Protein AF-A0A7R9Z5B0-F1 (afdb_monomer_lite)

Radius of gyration: 23.72 Å; chains: 1; bounding box: 49×61×68 Å

Organism: NCBI:txid2749911

Sequence (193 aa):
GAPETSDAANSDTDLTDEDWSIVDQVLTGFPDAVPLEDRVAAAMGGMHPRLVMALRSAADSSGDDVEDSSSAQKLREVGKAMSSLLDGRLKDGRDLLASLLTSGEIRKLDGLIGRAAKDGKLDMAFFSVLNMNIRDAAYEASRMSPEEQAKLEETRVSVPTNDESGTAGRLQILQHIYTRCQEEVEKTVAPGA

Secondary structure (DSSP, 8-state):
-----------S----HHHHHHHHHHHHSS-TTS-HHHHHHHHGGG--HHHHHHHHHHHHS-TTSS---HHHHHHHHHHHHHHHHHHHHHHHHHHHHHHHHHT-SHHHHHHHHHHHHHTT---HHHHHHHHHHHHHHHHHHHH--HHHHHHHHHHS-----SSS-----HHHHHHHHHHHHHHHHHHHS-TT-

Structure (mmCIF, N/CA/C/O backbone):
data_AF-A0A7R9Z5B0-F1
#
_entry.id   AF-A0A7R9Z5B0-F1
#
loop_
_atom_site.group_PDB
_atom_site.id
_atom_site.type_symbol
_atom_site.label_atom_id
_atom_site.label_alt_id
_atom_site.label_comp_id
_atom_site.label_asym_id
_atom_site.label_entity_id
_atom_site.label_seq_id
_atom_site.pdbx_PDB_ins_code
_atom_site.Cartn_x
_atom_site.Cartn_y
_atom_site.Cartn_z
_atom_site.occupancy
_atom_site.B_iso_or_equiv
_atom_site.auth_seq_id
_atom_site.auth_comp_id
_atom_site.auth_asym_id
_atom_site.auth_atom_id
_atom_site.pdbx_PDB_model_num
ATOM 1 N N . GLY A 1 1 ? 8.176 48.156 -36.864 1.00 37.47 1 GLY A N 1
ATOM 2 C CA . GLY A 1 1 ? 7.191 47.127 -36.516 1.00 37.47 1 GLY A CA 1
ATOM 3 C C . GLY A 1 1 ? 7.873 46.109 -35.640 1.00 37.47 1 GLY A C 1
ATOM 4 O O . GLY A 1 1 ? 8.838 45.518 -36.093 1.00 37.47 1 GLY A O 1
ATOM 5 N N . ALA A 1 2 ? 7.427 45.985 -34.394 1.00 44.94 2 ALA A N 1
ATOM 6 C CA . ALA A 1 2 ? 7.260 44.668 -33.774 1.00 44.94 2 ALA A CA 1
ATOM 7 C C . ALA A 1 2 ? 5.905 44.121 -34.293 1.00 44.94 2 ALA A C 1
ATOM 9 O O . ALA A 1 2 ? 5.102 44.960 -34.730 1.00 44.94 2 ALA A O 1
ATOM 10 N N . PRO A 1 3 ? 5.626 42.805 -34.330 1.00 50.34 3 PRO A N 1
ATOM 11 C CA . PRO A 1 3 ? 5.930 41.760 -33.338 1.00 50.34 3 PRO A CA 1
ATOM 12 C C . PRO A 1 3 ? 6.727 40.594 -33.983 1.00 50.34 3 PRO A C 1
ATOM 14 O O . PRO A 1 3 ? 7.040 40.668 -35.160 1.00 50.34 3 PRO A O 1
ATOM 17 N N . GLU A 1 4 ? 7.285 39.617 -33.271 1.00 38.75 4 GLU A N 1
ATOM 18 C CA . GLU A 1 4 ? 6.581 38.434 -32.766 1.00 38.75 4 GLU A CA 1
ATOM 19 C C . GLU A 1 4 ? 7.231 37.937 -31.472 1.00 38.75 4 GLU A C 1
ATOM 21 O O . GLU A 1 4 ? 8.403 37.571 -31.408 1.00 38.75 4 GLU A O 1
ATOM 26 N N . THR A 1 5 ? 6.420 37.945 -30.423 1.00 46.97 5 THR A N 1
ATOM 27 C CA . THR A 1 5 ? 6.584 37.150 -29.216 1.00 46.97 5 THR A CA 1
ATOM 28 C C . THR A 1 5 ? 6.285 35.697 -29.574 1.00 46.97 5 THR A C 1
ATOM 30 O O . THR A 1 5 ? 5.117 35.329 -29.693 1.00 46.97 5 THR A O 1
ATOM 33 N N . SER A 1 6 ? 7.312 34.868 -29.760 1.00 42.00 6 SER A N 1
ATOM 34 C CA . SER A 1 6 ? 7.127 33.421 -29.668 1.00 42.00 6 SER A CA 1
ATOM 35 C C . SER A 1 6 ? 7.124 33.044 -28.191 1.00 42.00 6 SER A C 1
ATOM 37 O O . SER A 1 6 ? 8.168 32.940 -27.545 1.00 42.00 6 SER A O 1
ATOM 39 N N . ASP A 1 7 ? 5.902 32.933 -27.687 1.00 42.34 7 ASP A N 1
ATOM 40 C CA . ASP A 1 7 ? 5.486 32.114 -26.558 1.00 42.34 7 ASP A CA 1
ATOM 41 C C . ASP A 1 7 ? 6.342 30.838 -26.458 1.00 42.34 7 ASP A C 1
ATOM 43 O O . ASP A 1 7 ? 6.322 29.992 -27.350 1.00 42.34 7 ASP A O 1
ATOM 47 N N . ALA A 1 8 ? 7.110 30.707 -25.379 1.00 39.03 8 ALA A N 1
ATOM 48 C CA . ALA A 1 8 ? 7.760 29.460 -24.985 1.00 39.03 8 ALA A CA 1
ATOM 49 C C . ALA A 1 8 ? 7.374 29.167 -23.532 1.00 39.03 8 ALA A C 1
ATOM 51 O O . ALA A 1 8 ? 8.198 29.168 -22.620 1.00 39.03 8 ALA A O 1
ATOM 52 N N . ALA A 1 9 ? 6.072 28.993 -23.320 1.00 43.84 9 ALA A N 1
ATOM 53 C CA . ALA A 1 9 ? 5.510 28.389 -22.126 1.00 43.84 9 ALA A CA 1
ATOM 54 C C . ALA A 1 9 ? 5.122 26.940 -22.471 1.00 43.84 9 ALA A C 1
ATOM 56 O O . ALA A 1 9 ? 4.093 26.738 -23.105 1.00 43.84 9 ALA A O 1
ATOM 57 N N . ASN A 1 10 ? 6.000 25.981 -22.133 1.00 41.59 10 ASN A N 1
ATOM 58 C CA . ASN A 1 10 ? 5.847 24.506 -22.026 1.00 41.59 10 ASN A CA 1
ATOM 59 C C . ASN A 1 10 ? 7.238 23.893 -22.321 1.00 41.59 10 ASN A C 1
ATOM 61 O O . ASN A 1 10 ? 7.813 24.230 -23.346 1.00 41.59 10 ASN A O 1
ATOM 65 N N . SER A 1 11 ? 7.901 23.058 -21.513 1.00 42.53 11 SER A N 1
ATOM 66 C CA . SER A 1 11 ? 7.452 21.975 -20.631 1.00 42.53 11 SER A CA 1
ATOM 67 C C . SER A 1 11 ? 8.475 21.714 -19.508 1.00 42.53 11 SER A C 1
ATOM 69 O O . SER A 1 11 ? 9.632 21.409 -19.773 1.00 42.53 11 SER A O 1
ATOM 71 N N . ASP A 1 12 ? 8.044 21.761 -18.249 1.00 42.88 12 ASP A N 1
ATOM 72 C CA . ASP A 1 12 ? 8.882 21.566 -17.050 1.00 42.88 12 ASP A CA 1
ATOM 73 C C . ASP A 1 12 ? 9.124 20.066 -16.724 1.00 42.88 12 ASP A C 1
ATOM 75 O O . ASP A 1 12 ? 9.012 19.621 -15.585 1.00 42.88 12 ASP A O 1
ATOM 79 N N . THR A 1 13 ? 9.358 19.229 -17.745 1.00 57.22 13 THR A N 1
ATOM 80 C CA . THR A 1 13 ? 9.475 17.756 -17.613 1.00 57.22 13 THR A CA 1
ATOM 81 C C . THR A 1 13 ? 10.506 17.152 -18.573 1.00 57.22 13 THR A C 1
ATOM 83 O O . THR A 1 13 ? 10.246 16.158 -19.247 1.00 57.22 13 THR A O 1
ATOM 86 N N . ASP A 1 14 ? 11.715 17.711 -18.616 1.00 77.69 14 ASP A N 1
ATOM 87 C CA . ASP A 1 14 ? 12.827 17.034 -19.290 1.00 77.69 14 ASP A CA 1
ATOM 88 C C . ASP A 1 14 ? 13.287 15.830 -18.445 1.00 77.69 14 ASP A C 1
ATOM 90 O O . ASP A 1 14 ? 13.969 15.949 -17.419 1.00 77.69 14 ASP A O 1
ATOM 94 N N . LEU A 1 15 ? 12.849 14.640 -18.858 1.00 86.31 15 LEU A N 1
ATOM 95 C CA . LEU A 1 15 ? 13.356 13.368 -18.347 1.00 86.31 15 LEU A CA 1
ATOM 96 C C . LEU A 1 15 ? 14.834 13.221 -18.727 1.00 86.31 15 LEU A C 1
ATOM 98 O O . LEU A 1 15 ? 15.225 13.556 -19.844 1.00 86.31 15 LEU A O 1
ATOM 102 N N . THR A 1 16 ? 15.665 12.715 -17.813 1.00 91.06 16 THR A N 1
ATOM 103 C CA . THR A 1 16 ? 17.087 12.467 -18.122 1.00 91.06 16 THR A CA 1
ATOM 104 C C . THR A 1 16 ? 17.287 11.090 -18.740 1.00 91.06 16 THR A C 1
ATOM 106 O O . THR A 1 16 ? 16.421 10.221 -18.659 1.00 91.06 16 THR A O 1
ATOM 109 N N . ASP A 1 17 ? 18.484 10.853 -19.278 1.00 90.81 17 ASP A N 1
ATOM 110 C CA . ASP A 1 17 ? 18.919 9.532 -19.749 1.00 90.81 17 ASP A CA 1
ATOM 111 C C . ASP A 1 17 ? 18.775 8.442 -18.674 1.00 90.81 17 ASP A C 1
ATOM 113 O O . ASP A 1 17 ? 18.465 7.296 -18.987 1.00 90.81 17 ASP A O 1
ATOM 117 N N . GLU A 1 18 ? 18.957 8.792 -17.397 1.00 92.19 18 GLU A N 1
ATOM 118 C CA . GLU A 1 18 ? 18.740 7.874 -16.273 1.00 92.19 18 GLU A CA 1
ATOM 119 C C . GLU A 1 18 ? 17.265 7.470 -16.136 1.00 92.1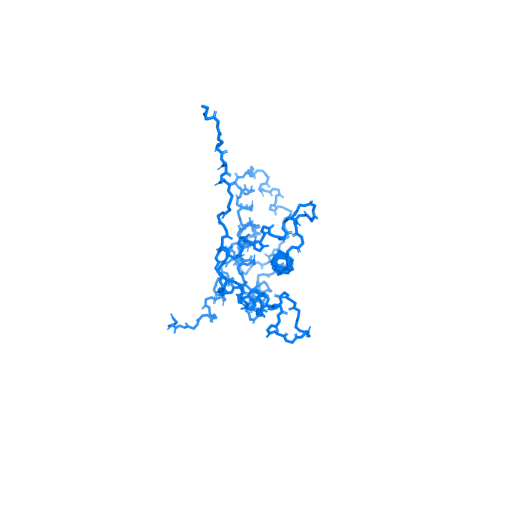9 18 GLU A C 1
ATOM 121 O O . GLU A 1 18 ? 16.971 6.290 -15.954 1.00 92.19 18 GLU A O 1
ATOM 126 N N . ASP A 1 19 ? 16.330 8.411 -16.300 1.00 92.50 19 ASP A N 1
ATOM 127 C CA . ASP A 1 19 ? 14.899 8.095 -16.265 1.00 92.50 19 ASP A CA 1
ATOM 128 C C . ASP A 1 19 ? 14.514 7.178 -17.435 1.00 92.50 19 ASP A C 1
ATOM 130 O O . ASP A 1 19 ? 13.776 6.208 -17.257 1.00 92.50 19 ASP A O 1
ATOM 134 N N . TRP A 1 20 ? 15.047 7.453 -18.630 1.00 93.50 20 TRP A N 1
ATOM 135 C CA . TRP A 1 20 ? 14.828 6.618 -19.812 1.00 93.50 20 TRP A CA 1
ATOM 136 C C . TRP A 1 20 ? 15.452 5.233 -19.672 1.00 93.50 20 TRP A C 1
ATOM 138 O O . TRP A 1 20 ? 14.832 4.251 -20.071 1.00 93.50 20 TRP A O 1
ATOM 148 N N . SER A 1 21 ? 16.623 5.136 -19.041 1.00 93.31 21 SER A N 1
ATOM 149 C CA . SER A 1 21 ? 17.256 3.861 -18.703 1.00 93.31 21 SER A CA 1
ATOM 150 C C . SER A 1 21 ? 16.357 3.014 -17.797 1.00 93.31 21 SER A C 1
ATOM 152 O O . SER A 1 21 ? 16.191 1.821 -18.041 1.00 93.31 21 SER A O 1
ATOM 154 N N . ILE A 1 22 ? 15.704 3.625 -16.800 1.00 93.00 22 ILE A N 1
ATOM 155 C CA . ILE A 1 22 ? 14.739 2.928 -15.934 1.00 93.00 22 ILE A CA 1
ATOM 156 C C . ILE A 1 22 ? 13.527 2.446 -16.744 1.00 93.00 22 ILE A C 1
ATOM 158 O O . ILE A 1 22 ? 13.117 1.292 -16.608 1.00 93.00 22 ILE A O 1
ATOM 162 N N . VAL A 1 23 ? 12.960 3.297 -17.604 1.00 93.00 23 VAL A N 1
ATOM 163 C CA . VAL A 1 23 ? 11.817 2.937 -18.467 1.00 93.00 23 VAL A CA 1
ATOM 164 C C . VAL A 1 23 ? 12.172 1.772 -19.396 1.00 93.00 23 VAL A C 1
ATOM 166 O O . VAL A 1 23 ? 11.425 0.796 -19.482 1.00 93.00 23 VAL A O 1
ATOM 169 N N . ASP A 1 24 ? 13.332 1.829 -20.046 1.00 92.50 24 ASP A N 1
ATOM 170 C CA . ASP A 1 2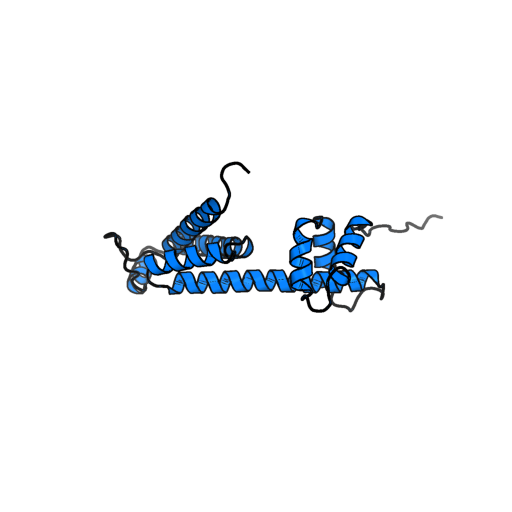4 ? 13.800 0.771 -20.940 1.00 92.50 24 ASP A CA 1
ATOM 171 C C . ASP A 1 24 ? 14.119 -0.521 -20.178 1.00 92.50 24 ASP A C 1
ATOM 173 O O . ASP A 1 24 ? 13.791 -1.611 -20.655 1.00 92.50 24 ASP A O 1
ATOM 177 N N . GLN A 1 25 ? 14.679 -0.429 -18.969 1.00 91.62 25 GLN A N 1
ATOM 178 C CA . GLN A 1 25 ? 14.896 -1.584 -18.100 1.00 91.62 25 GLN A CA 1
ATOM 179 C C . GLN A 1 25 ? 13.573 -2.249 -17.700 1.00 91.62 25 GLN A C 1
ATOM 181 O O . GLN A 1 25 ? 13.486 -3.475 -17.702 1.00 91.62 25 GLN A O 1
ATOM 186 N N . VAL A 1 26 ? 12.530 -1.477 -17.393 1.00 92.69 26 VAL A N 1
ATOM 187 C CA . VAL A 1 26 ? 11.200 -2.022 -17.077 1.00 92.69 26 VAL A CA 1
ATOM 188 C C . VAL A 1 26 ? 10.605 -2.755 -18.283 1.00 92.69 26 VAL A C 1
ATOM 190 O O . VAL A 1 26 ? 10.079 -3.859 -18.137 1.00 92.69 26 VAL A O 1
ATOM 193 N N . LEU A 1 27 ? 10.718 -2.181 -19.482 1.00 91.06 27 LEU A N 1
ATOM 194 C CA . LEU A 1 27 ? 10.124 -2.756 -20.690 1.00 91.06 27 LEU A CA 1
ATOM 195 C C . LEU A 1 27 ? 10.908 -3.962 -21.228 1.00 91.06 27 LEU A C 1
ATOM 197 O O . LEU A 1 27 ? 10.307 -4.947 -21.649 1.00 91.06 27 LEU A O 1
ATOM 201 N N . THR A 1 28 ? 12.241 -3.913 -21.189 1.00 89.12 28 THR A N 1
ATOM 202 C CA . THR A 1 28 ? 13.111 -4.868 -21.909 1.00 89.12 28 THR A CA 1
ATOM 203 C C . THR A 1 28 ? 14.104 -5.624 -21.026 1.00 89.12 28 THR A C 1
ATOM 205 O O . THR A 1 28 ? 14.672 -6.627 -21.453 1.00 89.12 28 THR A O 1
ATOM 208 N N . GLY A 1 29 ? 14.317 -5.180 -19.787 1.00 80.50 29 GLY A N 1
ATOM 209 C CA . GLY A 1 29 ? 15.322 -5.733 -18.872 1.00 80.50 29 GLY A CA 1
ATOM 210 C C . GLY A 1 29 ? 14.901 -7.006 -18.135 1.00 80.50 29 GLY A C 1
ATOM 211 O O . GLY A 1 29 ? 15.683 -7.532 -17.344 1.00 80.50 29 GLY A O 1
ATOM 212 N N . PHE A 1 30 ? 13.690 -7.512 -18.378 1.00 81.50 30 PHE A N 1
ATOM 213 C CA . PHE A 1 30 ? 13.142 -8.699 -17.722 1.00 81.50 30 PHE A CA 1
ATOM 214 C C . PHE A 1 30 ? 12.644 -9.720 -18.752 1.00 81.50 30 PHE A C 1
ATOM 216 O O . PHE A 1 30 ? 12.201 -9.325 -19.830 1.00 81.50 30 PHE A O 1
ATOM 223 N N . PRO A 1 31 ? 12.659 -11.028 -18.427 1.00 82.75 31 PRO A N 1
ATOM 224 C CA . PRO A 1 31 ? 12.063 -12.051 -19.282 1.00 82.75 31 PRO A CA 1
ATOM 225 C C . PRO A 1 31 ? 10.581 -11.764 -19.543 1.00 82.75 31 PRO A C 1
ATOM 227 O O . PRO A 1 31 ? 9.858 -11.417 -18.610 1.00 82.75 31 PRO A O 1
ATOM 230 N N . ASP A 1 32 ? 10.107 -12.017 -20.766 1.00 77.94 32 ASP A N 1
ATOM 231 C CA . ASP A 1 32 ? 8.710 -11.781 -21.182 1.00 77.94 32 ASP A CA 1
ATOM 232 C C . ASP A 1 32 ? 7.658 -12.448 -20.281 1.00 77.94 32 ASP A C 1
ATOM 234 O O . ASP A 1 32 ? 6.526 -11.986 -20.197 1.00 77.94 32 ASP A O 1
ATOM 238 N N . ALA A 1 33 ? 8.037 -13.504 -19.558 1.00 83.00 33 ALA A N 1
ATOM 239 C CA . ALA A 1 33 ? 7.172 -14.204 -18.613 1.00 83.00 33 ALA A CA 1
ATOM 240 C C . ALA A 1 33 ? 6.854 -13.413 -17.327 1.00 83.00 33 ALA A C 1
ATOM 242 O O . ALA A 1 33 ? 5.934 -13.795 -16.607 1.00 83.00 33 ALA A O 1
ATOM 243 N N . VAL A 1 34 ? 7.607 -12.353 -17.007 1.00 86.19 34 VAL A N 1
ATOM 244 C CA . VAL A 1 34 ? 7.357 -11.517 -15.822 1.00 86.19 34 VAL A CA 1
ATOM 245 C C . VAL A 1 34 ? 6.321 -10.441 -16.175 1.00 86.19 34 VAL A C 1
ATOM 247 O O . VAL A 1 34 ? 6.582 -9.679 -17.112 1.00 86.19 34 VAL A O 1
ATOM 250 N N . PRO A 1 35 ? 5.190 -10.334 -15.452 1.00 90.56 35 PRO A N 1
ATOM 251 C CA . PRO A 1 35 ? 4.204 -9.269 -15.645 1.00 90.56 35 PRO A CA 1
ATOM 252 C C . PRO A 1 35 ? 4.826 -7.874 -15.556 1.00 90.56 35 PRO A C 1
ATOM 254 O O . PRO A 1 35 ? 5.740 -7.646 -14.763 1.00 90.56 35 PRO A O 1
ATOM 257 N N . LEU A 1 36 ? 4.337 -6.926 -16.356 1.00 91.25 36 LEU A N 1
ATOM 258 C CA . LEU A 1 36 ? 4.893 -5.570 -16.403 1.00 91.25 36 LEU A CA 1
ATOM 259 C C . LEU A 1 36 ? 4.762 -4.858 -15.048 1.00 91.25 36 LEU A C 1
ATOM 261 O O . LEU A 1 36 ? 5.668 -4.140 -14.635 1.00 91.25 36 LEU A O 1
ATOM 265 N N . GLU A 1 37 ? 3.679 -5.116 -14.320 1.00 91.12 37 GLU A N 1
ATOM 266 C CA . GLU A 1 37 ? 3.417 -4.596 -12.980 1.00 91.12 37 GLU A CA 1
ATOM 267 C C . GLU A 1 37 ? 4.499 -5.012 -11.974 1.00 91.12 37 GLU A C 1
ATOM 269 O O . GLU A 1 37 ? 4.946 -4.187 -11.177 1.00 91.12 37 GLU A O 1
ATOM 274 N N . ASP A 1 38 ? 4.981 -6.256 -12.048 1.00 88.81 38 ASP A N 1
ATOM 275 C CA . ASP A 1 38 ? 6.040 -6.763 -11.167 1.00 88.81 38 ASP A CA 1
ATOM 276 C C . ASP A 1 38 ? 7.392 -6.107 -11.485 1.00 88.81 38 ASP A C 1
ATOM 278 O O . ASP A 1 38 ? 8.175 -5.789 -10.584 1.00 88.81 38 ASP A O 1
ATOM 282 N N . ARG A 1 39 ? 7.654 -5.834 -12.769 1.00 92.62 39 ARG A N 1
ATOM 283 C CA . ARG A 1 39 ? 8.854 -5.106 -13.219 1.00 92.62 39 ARG A CA 1
ATOM 284 C C . ARG A 1 39 ? 8.826 -3.657 -12.742 1.00 92.62 39 ARG A C 1
ATOM 286 O O . ARG A 1 39 ? 9.828 -3.153 -12.236 1.00 92.62 39 ARG A O 1
ATOM 293 N N . VAL A 1 40 ? 7.669 -3.003 -12.858 1.00 92.38 40 VAL A N 1
ATOM 294 C CA . VAL A 1 40 ? 7.445 -1.650 -12.333 1.00 92.38 40 VAL A CA 1
ATOM 295 C C . VAL A 1 40 ? 7.640 -1.631 -10.820 1.00 92.38 40 VAL A C 1
ATOM 297 O O . VAL A 1 40 ? 8.371 -0.779 -10.320 1.00 92.38 40 VAL A O 1
ATOM 300 N N . ALA A 1 41 ? 7.064 -2.592 -10.089 1.00 89.62 41 ALA A N 1
ATOM 301 C CA . ALA A 1 41 ? 7.217 -2.696 -8.640 1.00 89.62 41 ALA A CA 1
ATOM 302 C C . ALA A 1 41 ? 8.690 -2.806 -8.213 1.00 89.62 41 ALA A C 1
ATOM 304 O O . ALA A 1 41 ? 9.084 -2.189 -7.222 1.00 89.62 41 ALA A O 1
ATOM 305 N N . ALA A 1 42 ? 9.506 -3.550 -8.967 1.00 89.50 42 ALA A N 1
ATOM 306 C CA . ALA A 1 42 ? 10.941 -3.677 -8.717 1.00 89.50 42 ALA A CA 1
ATOM 307 C C . ALA A 1 42 ? 11.715 -2.374 -8.995 1.00 89.50 42 ALA A C 1
ATOM 309 O O . ALA A 1 42 ? 12.658 -2.053 -8.272 1.00 89.50 42 ALA A O 1
ATOM 310 N N . ALA A 1 43 ? 11.312 -1.610 -10.013 1.00 90.62 43 ALA A N 1
ATOM 311 C CA . ALA A 1 43 ? 11.964 -0.357 -10.396 1.00 90.62 43 ALA A CA 1
ATOM 312 C C . ALA A 1 43 ? 11.509 0.862 -9.569 1.00 90.62 43 ALA A C 1
ATOM 314 O O . ALA A 1 43 ? 12.244 1.844 -9.477 1.00 90.62 43 ALA A O 1
ATOM 315 N N . MET A 1 44 ? 10.330 0.807 -8.935 1.00 86.88 44 MET A N 1
ATOM 316 C CA . MET A 1 44 ? 9.714 1.932 -8.213 1.00 86.88 44 MET A CA 1
ATOM 317 C C . MET A 1 44 ? 10.631 2.593 -7.175 1.00 86.88 44 MET A C 1
ATOM 319 O O . MET A 1 44 ? 10.591 3.810 -7.024 1.00 86.88 44 MET A O 1
ATOM 323 N N . GLY A 1 45 ? 11.461 1.818 -6.468 1.00 86.06 45 GLY A N 1
ATOM 324 C CA . GLY A 1 45 ? 12.375 2.354 -5.450 1.00 86.06 45 GLY A CA 1
ATOM 325 C C . GLY A 1 45 ? 13.486 3.252 -6.010 1.00 86.06 45 GLY A C 1
ATOM 326 O O . GLY A 1 45 ? 14.048 4.048 -5.263 1.00 86.06 45 GLY A O 1
ATOM 327 N N . GLY A 1 46 ? 13.788 3.138 -7.308 1.00 86.06 46 GLY A N 1
ATOM 328 C CA . GLY A 1 46 ? 14.782 3.954 -8.009 1.00 86.06 46 GLY A CA 1
ATOM 329 C C . GLY A 1 46 ? 14.188 5.082 -8.857 1.00 86.06 46 GLY A C 1
ATOM 330 O O . GLY A 1 46 ? 14.942 5.851 -9.444 1.00 86.06 46 GLY A O 1
ATOM 331 N N . MET A 1 47 ? 12.859 5.204 -8.950 1.00 92.00 47 MET A N 1
ATOM 332 C CA . MET A 1 47 ? 12.230 6.230 -9.786 1.00 92.00 47 MET A CA 1
ATOM 333 C C . MET A 1 47 ? 12.301 7.607 -9.122 1.00 92.00 47 MET A C 1
ATOM 335 O O . MET A 1 47 ? 11.804 7.811 -8.013 1.00 92.00 47 MET A O 1
ATOM 339 N N . HIS A 1 48 ? 12.850 8.592 -9.833 1.00 91.81 48 HIS A N 1
ATOM 340 C CA . HIS A 1 48 ? 12.807 9.978 -9.379 1.00 91.81 48 HIS A CA 1
ATOM 341 C C . HIS A 1 48 ? 11.356 10.511 -9.413 1.00 91.81 48 HIS A C 1
ATOM 343 O O . HIS A 1 48 ? 10.620 10.193 -10.352 1.00 91.81 48 HIS A O 1
ATOM 349 N N . PRO A 1 49 ? 10.925 11.382 -8.474 1.00 90.19 49 PRO A N 1
ATOM 350 C CA . PRO A 1 49 ? 9.565 11.936 -8.458 1.00 90.19 49 PRO A CA 1
ATOM 351 C C . PRO A 1 49 ? 9.097 12.532 -9.793 1.00 90.19 49 PRO A C 1
ATOM 353 O O . PRO A 1 49 ? 7.933 12.397 -10.158 1.00 90.19 49 PRO A O 1
ATOM 356 N N . ARG A 1 50 ? 10.010 13.144 -10.555 1.00 92.56 50 ARG A N 1
ATOM 357 C CA . ARG A 1 50 ? 9.721 13.679 -11.898 1.00 92.56 50 ARG A CA 1
ATOM 358 C C . ARG A 1 50 ? 9.299 12.598 -12.900 1.00 92.56 50 ARG A C 1
ATOM 360 O O . ARG A 1 50 ? 8.340 12.809 -13.632 1.00 92.56 50 ARG A O 1
ATOM 367 N N . LEU A 1 51 ? 9.949 11.431 -12.878 1.00 92.88 51 LEU A N 1
ATOM 368 C CA . LEU A 1 51 ? 9.584 10.290 -13.715 1.00 92.88 51 LEU A CA 1
ATOM 369 C C . LEU A 1 51 ? 8.217 9.750 -13.293 1.00 92.88 51 LEU A C 1
ATOM 371 O O . LEU A 1 51 ? 7.365 9.519 -14.142 1.00 92.88 51 LEU A O 1
ATOM 375 N N . VAL A 1 52 ? 7.962 9.634 -11.987 1.00 91.38 52 VAL A N 1
ATOM 376 C CA . VAL A 1 52 ? 6.649 9.208 -11.474 1.00 91.38 52 VAL A CA 1
ATOM 377 C C . VAL A 1 52 ? 5.536 10.154 -11.940 1.00 91.38 52 VAL A C 1
ATOM 379 O O . VAL A 1 52 ? 4.482 9.694 -12.379 1.00 91.38 52 VAL A O 1
ATOM 382 N N . MET A 1 53 ? 5.762 11.472 -11.892 1.00 91.06 53 MET A N 1
ATOM 383 C CA . MET A 1 53 ? 4.798 12.459 -12.392 1.00 91.06 53 MET A CA 1
ATOM 384 C C . MET A 1 53 ? 4.598 12.355 -13.909 1.00 91.06 53 MET A C 1
ATOM 386 O O . MET A 1 53 ? 3.456 12.389 -14.365 1.00 91.06 53 MET A O 1
ATOM 390 N N . ALA A 1 54 ? 5.671 12.169 -14.683 1.00 90.38 54 ALA A N 1
ATOM 391 C CA . ALA A 1 54 ? 5.591 11.998 -16.133 1.00 90.38 54 ALA A CA 1
ATOM 392 C C . ALA A 1 54 ? 4.827 10.722 -16.526 1.00 90.38 54 ALA A C 1
ATOM 394 O O . ALA A 1 54 ? 3.949 10.770 -17.384 1.00 90.38 54 ALA A O 1
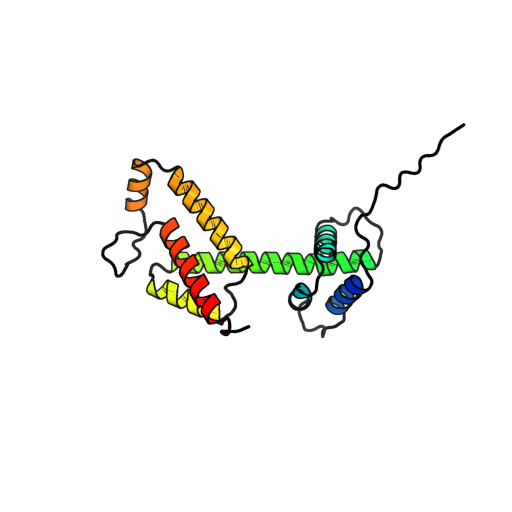ATOM 395 N N . LEU A 1 55 ? 5.098 9.597 -15.857 1.00 92.19 55 LEU A N 1
ATOM 396 C CA . LEU A 1 55 ? 4.392 8.329 -16.055 1.00 92.19 55 LEU A CA 1
ATOM 397 C C . LEU A 1 55 ? 2.903 8.452 -15.723 1.00 92.19 55 LEU A C 1
ATOM 399 O O . LEU A 1 55 ? 2.060 7.968 -16.477 1.00 92.19 55 LEU A O 1
ATOM 403 N N . ARG A 1 56 ? 2.572 9.133 -14.621 1.00 90.00 56 ARG A N 1
ATOM 404 C CA . ARG A 1 56 ? 1.181 9.395 -14.238 1.00 90.00 56 ARG A CA 1
ATOM 405 C C . ARG A 1 56 ? 0.471 10.263 -15.272 1.00 90.00 56 ARG A C 1
ATOM 407 O O . ARG A 1 56 ? -0.601 9.896 -15.735 1.00 90.00 56 ARG A O 1
ATOM 414 N N . SER A 1 57 ? 1.095 11.369 -15.677 1.00 89.56 57 SER A N 1
ATOM 415 C CA . SER A 1 57 ? 0.540 12.243 -16.710 1.00 89.56 57 SER A CA 1
ATOM 416 C C . SER A 1 57 ? 0.322 11.483 -18.019 1.00 89.56 57 SER A C 1
ATOM 418 O O . SER A 1 57 ? -0.737 11.606 -18.618 1.00 89.56 57 SER A O 1
ATOM 420 N N . ALA A 1 58 ? 1.284 10.658 -18.444 1.00 88.88 58 ALA A N 1
ATOM 421 C CA . ALA A 1 58 ? 1.182 9.873 -19.672 1.00 88.88 58 ALA A CA 1
ATOM 422 C C . ALA A 1 58 ? 0.088 8.792 -19.612 1.00 88.88 58 ALA A C 1
ATOM 424 O O . ALA A 1 58 ? -0.502 8.461 -20.645 1.00 88.88 58 ALA A O 1
ATOM 425 N N . ALA A 1 59 ? -0.180 8.238 -18.425 1.00 88.75 59 ALA A N 1
ATOM 426 C CA . ALA A 1 59 ? -1.264 7.286 -18.197 1.00 88.75 59 ALA A CA 1
ATOM 427 C C . ALA A 1 59 ? -2.648 7.952 -18.268 1.00 88.75 59 ALA A C 1
ATOM 429 O O . ALA A 1 59 ? -3.573 7.353 -18.822 1.00 88.75 59 ALA A O 1
ATOM 430 N N . ASP A 1 60 ? -2.760 9.179 -17.749 1.00 84.75 60 ASP A N 1
ATOM 431 C CA . ASP A 1 60 ? -4.000 9.966 -17.703 1.00 84.75 60 ASP A CA 1
ATOM 432 C C . ASP A 1 60 ? -4.333 10.632 -19.051 1.00 84.75 60 ASP A C 1
ATOM 434 O O . ASP A 1 60 ? -5.500 10.916 -19.328 1.00 84.75 60 ASP A O 1
ATOM 438 N N . SER A 1 61 ? -3.338 10.841 -19.921 1.00 79.69 61 SER A N 1
ATOM 439 C CA . SER A 1 61 ? -3.540 11.329 -21.288 1.00 79.69 61 SER A CA 1
ATOM 440 C C . SER A 1 61 ? -4.317 10.308 -22.130 1.00 79.69 61 SER A C 1
ATOM 442 O O . SER A 1 61 ? -3.739 9.422 -22.773 1.00 79.69 61 SER A O 1
ATOM 444 N N . SER A 1 62 ? -5.646 10.443 -22.145 1.00 60.31 62 SER A N 1
ATOM 445 C CA . SER A 1 62 ? -6.546 9.833 -23.128 1.00 60.31 62 SER A CA 1
ATOM 446 C C . SER A 1 62 ? -6.038 10.168 -24.529 1.00 60.31 62 SER A C 1
ATOM 448 O O . SER A 1 62 ? -5.796 11.333 -24.819 1.00 60.31 62 SER A O 1
ATOM 450 N N . GLY A 1 63 ? -5.807 9.146 -25.358 1.00 56.62 63 GLY A N 1
ATOM 451 C CA . GLY A 1 63 ? -5.011 9.205 -26.593 1.00 56.62 63 GLY A CA 1
ATOM 452 C C . GLY A 1 63 ? -5.545 10.051 -27.757 1.00 56.62 63 GLY A C 1
ATOM 453 O O . GLY A 1 63 ? -5.311 9.661 -28.892 1.00 56.62 63 GLY A O 1
ATOM 454 N N . ASP A 1 64 ? -6.240 1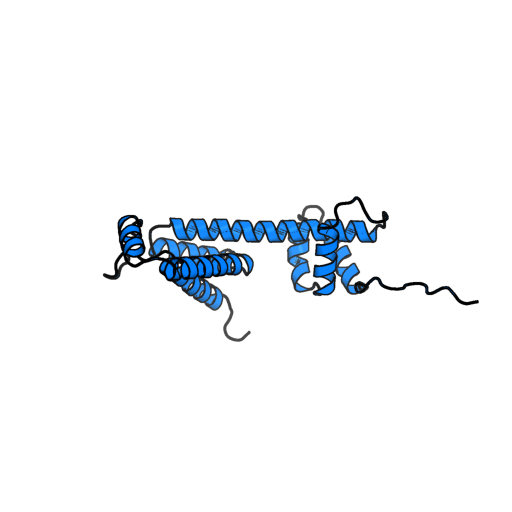1.156 -27.488 1.00 53.44 64 ASP A N 1
ATOM 455 C CA . ASP A 1 64 ? -6.742 12.112 -28.484 1.00 53.44 64 ASP A CA 1
ATOM 456 C C . ASP A 1 64 ? -5.792 13.292 -28.734 1.00 53.44 64 ASP A C 1
ATOM 458 O O . ASP A 1 64 ? -5.888 13.931 -29.776 1.00 53.44 64 ASP A O 1
ATOM 462 N N . ASP A 1 65 ? -4.829 13.537 -27.844 1.00 57.34 65 ASP A N 1
ATOM 463 C CA . ASP A 1 65 ? -3.768 14.518 -28.055 1.00 57.34 65 ASP A CA 1
ATOM 464 C C . ASP A 1 65 ? -2.401 13.831 -27.918 1.00 57.34 65 ASP A C 1
ATOM 466 O O . ASP A 1 65 ? -2.189 13.031 -27.002 1.00 57.34 65 ASP A O 1
ATOM 470 N N . VAL A 1 66 ? -1.468 14.210 -28.797 1.00 55.41 66 VAL A N 1
ATOM 471 C CA . VAL A 1 66 ? -0.022 13.897 -28.835 1.00 55.41 66 VAL A CA 1
ATOM 472 C C . VAL A 1 66 ? 0.402 12.909 -29.932 1.00 55.41 66 VAL A C 1
ATOM 474 O O . VAL A 1 66 ? -0.001 11.750 -29.978 1.00 55.41 66 VAL A O 1
ATOM 477 N N . GLU A 1 67 ? 1.284 13.432 -30.788 1.00 58.88 67 GLU A N 1
ATOM 478 C CA . GLU A 1 67 ? 2.123 12.765 -31.783 1.00 58.88 67 GLU A CA 1
ATOM 479 C C . GLU A 1 67 ? 2.619 11.380 -31.330 1.00 58.88 67 GLU A C 1
ATOM 481 O O . GLU A 1 67 ? 3.103 11.223 -30.206 1.00 58.88 67 GLU A O 1
ATOM 486 N N . ASP A 1 68 ? 2.561 10.403 -32.244 1.00 58.28 68 ASP A N 1
ATOM 487 C CA . ASP A 1 68 ? 3.103 9.035 -32.141 1.00 58.28 68 ASP A CA 1
ATOM 488 C C . ASP A 1 68 ? 4.643 9.024 -31.986 1.00 58.28 68 ASP A C 1
ATOM 490 O O . ASP A 1 68 ? 5.392 8.446 -32.778 1.00 58.28 68 ASP A O 1
ATOM 494 N N . SER A 1 69 ? 5.172 9.689 -30.962 1.00 71.50 69 SER A N 1
ATOM 495 C CA . SER A 1 69 ? 6.560 9.510 -30.568 1.00 71.50 69 SER A CA 1
ATOM 496 C C . SER A 1 69 ? 6.676 8.204 -29.783 1.00 71.50 69 SER A C 1
ATOM 498 O O . SER A 1 69 ? 5.961 7.962 -28.807 1.00 71.50 69 SER A O 1
ATOM 500 N N . SER A 1 70 ? 7.614 7.351 -30.203 1.00 80.88 70 SER A N 1
ATOM 501 C CA . SER A 1 70 ? 7.947 6.086 -29.529 1.00 80.88 70 SER A CA 1
ATOM 502 C C . SER A 1 70 ? 8.138 6.272 -28.012 1.00 80.88 70 SER A C 1
ATOM 504 O O . SER A 1 70 ? 7.702 5.446 -27.213 1.00 80.88 70 SER A O 1
ATOM 506 N N . SER A 1 71 ? 8.710 7.407 -27.611 1.00 83.62 71 SER A N 1
ATOM 507 C CA . SER A 1 71 ? 8.920 7.814 -26.221 1.00 83.62 71 SER A CA 1
ATOM 508 C C . SER A 1 71 ? 7.618 8.008 -25.431 1.00 83.62 71 SER A C 1
ATOM 510 O O . SER A 1 71 ? 7.497 7.486 -24.322 1.00 83.62 71 SER A O 1
ATOM 512 N N . ALA A 1 72 ? 6.619 8.699 -25.992 1.00 85.19 72 ALA A N 1
ATOM 513 C CA . ALA A 1 72 ? 5.327 8.892 -25.330 1.00 85.19 72 ALA A CA 1
ATOM 514 C C . ALA A 1 72 ? 4.582 7.561 -25.139 1.00 85.19 72 ALA A C 1
ATOM 516 O O . ALA A 1 72 ? 3.956 7.335 -24.101 1.00 85.19 72 ALA A O 1
ATOM 517 N N . GLN A 1 73 ? 4.701 6.645 -26.106 1.00 87.88 73 GLN A N 1
ATOM 518 C CA . GLN A 1 73 ? 4.105 5.315 -26.011 1.00 87.88 73 GLN A CA 1
ATOM 519 C C . GLN A 1 73 ? 4.729 4.485 -24.879 1.00 87.88 73 GLN A C 1
ATOM 521 O O . GLN A 1 73 ? 3.987 3.909 -24.083 1.00 87.88 73 GLN A O 1
ATOM 526 N N . LYS A 1 74 ? 6.065 4.483 -24.755 1.00 90.62 74 LYS A N 1
ATOM 527 C CA . LYS A 1 74 ? 6.776 3.802 -23.657 1.00 90.62 74 LYS A CA 1
ATOM 528 C C . LYS A 1 74 ? 6.339 4.319 -22.283 1.00 90.62 74 LYS A C 1
ATOM 530 O O . LYS A 1 74 ? 6.028 3.528 -21.396 1.00 90.62 74 LYS A O 1
ATOM 535 N N . LEU A 1 75 ? 6.266 5.644 -22.114 1.00 91.38 75 LEU A N 1
ATOM 536 C CA . LEU A 1 75 ? 5.820 6.256 -20.857 1.00 91.38 75 LEU A CA 1
ATOM 537 C C . LEU A 1 75 ? 4.367 5.910 -20.532 1.00 91.38 75 LEU A C 1
ATOM 539 O O . LEU A 1 75 ? 4.050 5.628 -19.381 1.00 91.38 75 LEU A O 1
ATOM 543 N N . ARG A 1 76 ? 3.484 5.894 -21.537 1.00 91.06 76 ARG A N 1
ATOM 544 C CA . ARG A 1 76 ? 2.077 5.514 -21.361 1.00 91.06 76 ARG A CA 1
ATOM 545 C C . ARG A 1 76 ? 1.933 4.046 -20.962 1.00 91.06 76 ARG A C 1
ATOM 547 O O . ARG A 1 76 ? 1.093 3.730 -20.125 1.00 91.06 76 ARG A O 1
ATOM 554 N N . GLU A 1 77 ? 2.724 3.153 -21.547 1.00 92.12 77 GLU A N 1
ATOM 555 C CA . GLU A 1 77 ? 2.710 1.724 -21.223 1.00 92.12 77 GLU A CA 1
ATOM 556 C C . GLU A 1 77 ? 3.159 1.469 -19.779 1.00 92.12 77 GLU A C 1
ATOM 558 O O . GLU A 1 77 ? 2.406 0.893 -18.989 1.00 92.12 77 GLU A O 1
ATOM 563 N N . VAL A 1 78 ? 4.332 1.987 -19.399 1.00 93.25 78 VAL A N 1
ATOM 564 C CA . VAL A 1 78 ? 4.848 1.881 -18.025 1.00 93.25 78 VAL A CA 1
ATOM 565 C C . VAL A 1 78 ? 3.924 2.595 -17.034 1.00 93.25 78 VAL A C 1
ATOM 567 O O . VAL A 1 78 ? 3.639 2.065 -15.961 1.00 93.25 78 VAL A O 1
ATOM 570 N N . GLY A 1 79 ? 3.396 3.765 -17.400 1.00 92.62 79 GLY A N 1
ATOM 571 C CA . GLY A 1 79 ? 2.473 4.540 -16.576 1.00 92.62 79 GLY A CA 1
ATOM 572 C C . GLY A 1 79 ? 1.167 3.801 -16.293 1.00 92.62 79 GLY A C 1
ATOM 573 O O . GLY A 1 79 ? 0.730 3.755 -15.146 1.00 92.62 79 GLY A O 1
ATOM 574 N N . LYS A 1 80 ? 0.571 3.149 -17.299 1.00 93.25 80 LYS A N 1
ATOM 575 C CA . LYS A 1 80 ? -0.636 2.327 -17.111 1.00 93.25 80 LYS A CA 1
ATOM 576 C C . LYS A 1 80 ? -0.384 1.132 -16.197 1.00 93.25 80 LYS A C 1
ATOM 578 O O . LYS A 1 80 ? -1.211 0.860 -15.329 1.00 93.25 80 LYS A O 1
ATOM 583 N N . ALA A 1 81 ? 0.747 0.448 -16.359 1.00 93.12 81 ALA A N 1
ATOM 584 C CA . ALA A 1 81 ? 1.121 -0.657 -15.479 1.00 93.12 81 ALA A CA 1
ATOM 585 C C . ALA A 1 81 ? 1.361 -0.184 -14.037 1.00 93.12 81 ALA A C 1
ATOM 587 O O . ALA A 1 81 ? 0.906 -0.829 -13.094 1.00 93.12 81 ALA A O 1
ATOM 588 N N . MET A 1 82 ? 1.998 0.977 -13.855 1.00 93.69 82 MET A N 1
ATOM 589 C CA . MET A 1 82 ? 2.171 1.601 -12.541 1.00 93.69 82 MET A CA 1
ATOM 590 C C . MET A 1 82 ? 0.827 1.931 -11.884 1.00 93.69 82 MET A C 1
ATOM 592 O O . MET A 1 82 ? 0.619 1.581 -10.724 1.00 93.69 82 MET A O 1
ATOM 596 N N . SER A 1 83 ? -0.102 2.557 -12.610 1.00 91.69 83 SER A N 1
ATOM 597 C CA . SER A 1 83 ? -1.442 2.856 -12.087 1.00 91.69 83 SER A CA 1
ATOM 598 C C . SER A 1 83 ? -2.206 1.578 -11.728 1.00 91.69 83 SER A C 1
ATOM 600 O O . SER A 1 83 ? -2.740 1.482 -10.627 1.00 91.69 83 SER A O 1
ATOM 602 N N . SER A 1 84 ? -2.170 0.561 -12.597 1.00 92.50 84 SER A N 1
ATOM 603 C CA . SER A 1 84 ? -2.773 -0.758 -12.350 1.00 92.50 84 SER A CA 1
ATOM 604 C C . SER A 1 84 ? -2.229 -1.417 -11.075 1.00 92.50 84 SER A C 1
ATOM 606 O O . SER A 1 84 ? -2.997 -1.883 -10.232 1.00 92.50 84 SER A O 1
ATOM 608 N N . LEU A 1 85 ? -0.905 -1.391 -10.881 1.00 91.69 85 LEU A N 1
ATOM 609 C CA . LEU A 1 85 ? -0.245 -1.899 -9.677 1.00 91.69 85 LEU A CA 1
ATOM 610 C C . LEU A 1 85 ? -0.714 -1.162 -8.412 1.00 91.69 85 LEU A C 1
ATOM 612 O O . LEU A 1 85 ? -1.027 -1.801 -7.405 1.00 91.69 85 LEU A O 1
ATOM 616 N N . LEU A 1 86 ? -0.756 0.174 -8.440 1.00 89.88 86 LEU A N 1
ATOM 617 C CA . LEU A 1 86 ? -1.173 0.987 -7.293 1.00 89.88 86 LEU A CA 1
ATOM 618 C C . LEU A 1 86 ? -2.652 0.769 -6.946 1.00 89.88 86 LEU A C 1
ATOM 620 O O . LEU A 1 86 ? -2.985 0.601 -5.771 1.00 89.88 86 LEU A O 1
ATOM 624 N N . ASP A 1 87 ? -3.522 0.705 -7.954 1.00 91.12 87 ASP A N 1
ATOM 625 C CA . ASP A 1 87 ? -4.946 0.409 -7.782 1.00 91.12 87 ASP A CA 1
ATOM 626 C C . ASP A 1 87 ? -5.163 -0.998 -7.215 1.00 91.12 87 ASP A C 1
ATOM 628 O O . ASP A 1 87 ? -5.994 -1.190 -6.319 1.00 91.12 87 ASP A O 1
ATOM 632 N N . GLY A 1 88 ? -4.376 -1.970 -7.688 1.00 92.12 88 GLY A N 1
ATOM 633 C CA . GLY A 1 88 ? -4.326 -3.328 -7.154 1.00 92.12 88 GLY A CA 1
ATOM 634 C C . GLY A 1 88 ? -3.961 -3.344 -5.671 1.00 92.12 88 GLY A C 1
ATOM 635 O O . GLY A 1 88 ? -4.723 -3.866 -4.860 1.00 92.12 88 GLY A O 1
ATOM 636 N N . ARG A 1 89 ? -2.870 -2.674 -5.278 1.00 91.06 89 ARG A N 1
ATOM 637 C CA . ARG A 1 89 ? -2.450 -2.585 -3.866 1.00 91.06 89 ARG A CA 1
ATOM 638 C C . ARG A 1 89 ? -3.486 -1.898 -2.977 1.00 91.06 89 ARG A C 1
ATOM 640 O O . ARG A 1 89 ? -3.749 -2.349 -1.864 1.00 91.06 89 ARG A O 1
ATOM 647 N N . LEU A 1 90 ? -4.122 -0.829 -3.458 1.00 92.19 90 LEU A N 1
ATOM 648 C CA . LEU A 1 90 ? -5.210 -0.165 -2.729 1.00 92.19 90 LEU A CA 1
ATOM 649 C C . LEU A 1 90 ? -6.451 -1.054 -2.603 1.00 92.19 90 LEU A C 1
ATOM 651 O O . LEU A 1 90 ? -7.186 -0.961 -1.617 1.00 92.19 90 LEU A O 1
ATOM 655 N N . LYS A 1 91 ? -6.735 -1.897 -3.598 1.00 94.19 91 LYS A N 1
ATOM 656 C CA . LYS A 1 91 ? -7.804 -2.895 -3.516 1.00 94.19 91 LYS A CA 1
ATOM 657 C C . LYS A 1 91 ? -7.467 -3.980 -2.496 1.00 94.19 91 LYS A C 1
ATOM 659 O O . LYS A 1 91 ? -8.266 -4.192 -1.591 1.00 94.19 91 LYS A O 1
ATOM 664 N N . ASP A 1 92 ? -6.281 -4.570 -2.571 1.00 92.44 92 ASP A N 1
ATOM 665 C CA . ASP A 1 92 ? -5.836 -5.604 -1.633 1.00 92.44 92 ASP A CA 1
ATOM 666 C C . ASP A 1 92 ? -5.820 -5.086 -0.189 1.00 92.44 92 ASP A C 1
ATOM 668 O O . ASP A 1 92 ? -6.269 -5.773 0.729 1.00 92.44 92 ASP A O 1
ATOM 672 N N . GLY A 1 93 ? -5.391 -3.836 0.018 1.00 91.19 93 GLY A N 1
ATOM 673 C CA . GLY A 1 93 ? -5.450 -3.174 1.320 1.00 91.19 93 GLY A CA 1
ATOM 674 C C . GLY A 1 93 ? -6.882 -3.010 1.850 1.00 91.19 93 GLY A C 1
ATOM 675 O O . GLY A 1 93 ? -7.131 -3.231 3.038 1.00 91.19 93 GLY A O 1
ATOM 676 N N . ARG A 1 94 ? -7.846 -2.671 0.981 1.00 93.00 94 ARG A N 1
ATOM 677 C CA . ARG A 1 94 ? -9.277 -2.606 1.339 1.00 93.00 94 ARG A CA 1
ATOM 678 C C . ARG A 1 94 ? -9.841 -3.980 1.682 1.00 93.00 94 ARG A C 1
ATOM 680 O O . ARG A 1 94 ? -10.531 -4.101 2.693 1.00 93.00 94 ARG A O 1
ATOM 687 N N . ASP A 1 95 ? -9.526 -4.995 0.886 1.00 93.62 95 ASP A N 1
ATOM 688 C CA . ASP A 1 95 ? -9.997 -6.366 1.095 1.00 93.62 95 ASP A CA 1
ATOM 689 C C . ASP A 1 95 ? -9.420 -6.954 2.395 1.00 93.62 95 ASP A C 1
ATOM 691 O O . ASP A 1 95 ? -10.145 -7.564 3.187 1.00 93.62 95 ASP A O 1
ATOM 695 N N . LEU A 1 96 ? -8.140 -6.690 2.684 1.00 92.94 96 LEU A N 1
ATOM 696 C CA . LEU A 1 96 ? -7.508 -7.056 3.951 1.00 92.94 96 LEU A CA 1
ATOM 697 C C . LEU A 1 96 ? -8.185 -6.360 5.137 1.00 92.94 96 LEU A C 1
ATOM 699 O O . LEU A 1 96 ? -8.545 -7.024 6.108 1.00 92.94 96 LEU A O 1
ATOM 703 N N . LEU A 1 97 ? -8.404 -5.043 5.064 1.00 91.81 97 LEU A N 1
ATOM 704 C CA . LEU A 1 97 ? -9.078 -4.310 6.137 1.00 91.81 97 LEU A CA 1
ATOM 705 C C . LEU A 1 97 ? -10.505 -4.828 6.370 1.00 91.81 97 LEU A C 1
ATOM 707 O O . LEU A 1 97 ? -10.910 -5.013 7.517 1.00 91.81 97 LEU A O 1
ATOM 711 N N . ALA A 1 98 ? -11.250 -5.122 5.303 1.00 90.62 98 ALA A N 1
ATOM 712 C CA . ALA A 1 98 ? -12.576 -5.724 5.400 1.00 90.62 98 ALA A CA 1
ATOM 713 C C . ALA A 1 98 ? -12.526 -7.098 6.091 1.00 90.62 98 ALA A C 1
ATOM 715 O O . ALA A 1 98 ? -13.340 -7.379 6.976 1.00 90.62 98 ALA A O 1
ATOM 716 N N . SER A 1 99 ? -11.537 -7.935 5.760 1.00 89.81 99 SER A N 1
ATOM 717 C CA . SER A 1 99 ? -11.323 -9.218 6.437 1.00 89.81 99 SER A CA 1
ATOM 718 C C . SER A 1 99 ? -10.994 -9.052 7.925 1.00 89.81 99 SER A C 1
ATOM 720 O O . SER A 1 99 ? -11.452 -9.855 8.738 1.00 89.81 99 SER A O 1
ATOM 722 N N . LEU A 1 100 ? -10.217 -8.033 8.303 1.00 88.44 100 LEU A N 1
ATOM 723 C CA . LEU A 1 100 ? -9.880 -7.766 9.706 1.00 88.44 100 LEU A CA 1
ATOM 724 C C . LEU A 1 100 ? -11.105 -7.300 10.499 1.00 88.44 100 LEU A C 1
ATOM 726 O O . LEU A 1 100 ? -11.345 -7.784 11.604 1.00 88.44 100 LEU A O 1
ATOM 730 N N . LEU A 1 101 ? -11.919 -6.419 9.915 1.00 86.88 101 LEU A N 1
ATOM 731 C CA . LEU A 1 101 ? -13.144 -5.912 10.540 1.00 86.88 101 LEU A CA 1
ATOM 732 C C . LEU A 1 101 ? -14.238 -6.983 10.672 1.00 86.88 101 LEU A C 1
ATOM 734 O O . LEU A 1 101 ? -15.013 -6.952 11.624 1.00 86.88 101 LEU A O 1
ATOM 738 N N . THR A 1 102 ? -14.295 -7.947 9.751 1.00 84.44 102 THR A N 1
ATOM 739 C CA . THR A 1 102 ? -15.274 -9.053 9.778 1.00 84.44 102 THR A CA 1
ATOM 740 C C . THR A 1 102 ? -14.846 -10.244 10.639 1.00 84.44 102 THR A C 1
ATOM 742 O O . THR A 1 102 ? -15.654 -11.139 10.876 1.00 84.44 102 THR A O 1
ATOM 745 N N . SER A 1 103 ? -13.614 -10.245 11.162 1.00 80.06 103 SER A N 1
ATOM 746 C CA . SER A 1 103 ? -13.070 -11.315 12.013 1.00 80.06 103 SER A CA 1
ATOM 747 C C . SER A 1 103 ? -13.918 -11.590 13.266 1.00 80.06 103 SER A C 1
ATOM 749 O O . SER A 1 103 ? -13.945 -12.720 13.755 1.00 80.06 103 SER A O 1
ATOM 751 N N . GLY A 1 104 ? -14.599 -10.569 13.805 1.00 68.94 104 GLY A N 1
ATOM 752 C CA . GLY A 1 104 ? -15.527 -10.685 14.941 1.00 68.94 104 GLY A CA 1
ATOM 753 C C . GLY A 1 104 ? -14.894 -11.059 16.291 1.00 68.94 104 GLY A C 1
ATOM 754 O O . GLY A 1 104 ? -15.546 -10.941 17.320 1.00 68.94 104 GLY A O 1
ATOM 755 N N . GLU A 1 105 ? -13.626 -11.474 16.319 1.00 79.88 105 GLU A N 1
ATOM 756 C CA . GLU A 1 105 ? -12.872 -11.839 17.522 1.00 79.88 105 GLU A CA 1
ATOM 757 C C . GLU A 1 105 ? -11.469 -11.216 17.480 1.00 79.88 105 GLU A C 1
ATOM 759 O O . GLU A 1 105 ? -10.748 -11.370 16.487 1.00 79.88 105 GLU A O 1
ATOM 764 N N . ILE A 1 106 ? -11.046 -10.583 18.583 1.00 78.25 106 ILE A N 1
ATOM 765 C CA . ILE A 1 106 ? -9.725 -9.934 18.699 1.00 78.25 106 ILE A CA 1
ATOM 766 C C . ILE A 1 106 ? -8.582 -10.937 18.493 1.00 78.25 106 ILE A C 1
ATOM 768 O O . ILE A 1 106 ? -7.638 -10.659 17.763 1.00 78.25 106 ILE A O 1
ATOM 772 N N . ARG A 1 107 ? -8.692 -12.154 19.044 1.00 79.06 107 ARG A N 1
ATOM 773 C CA . ARG A 1 107 ? -7.652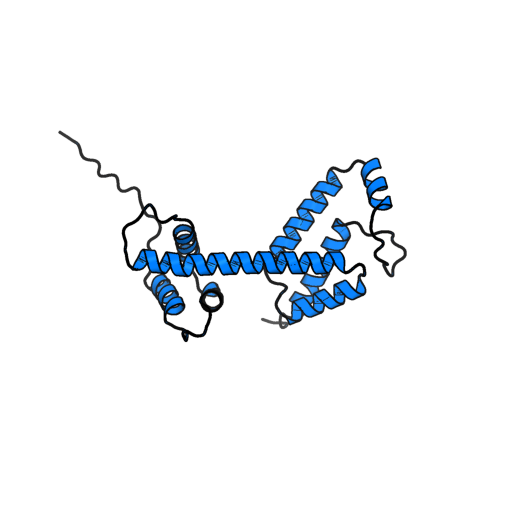 -13.188 18.872 1.00 79.06 107 ARG A CA 1
ATOM 774 C C . ARG A 1 107 ? -7.468 -13.614 17.414 1.00 79.06 107 ARG A C 1
ATOM 776 O O . ARG A 1 107 ? -6.342 -13.842 16.978 1.00 79.06 107 ARG A O 1
ATOM 783 N N . LYS A 1 108 ? -8.564 -13.738 16.659 1.00 84.94 108 LYS A N 1
ATOM 784 C CA . LYS A 1 108 ? -8.510 -14.051 15.222 1.00 84.94 108 LYS A CA 1
ATOM 785 C C . LYS A 1 108 ? -7.947 -12.874 14.432 1.00 84.94 108 LYS A C 1
ATOM 787 O O . LYS A 1 108 ? -7.134 -13.089 13.538 1.00 84.94 108 LYS A O 1
ATOM 792 N N . LEU A 1 109 ? -8.319 -11.653 14.814 1.00 87.69 109 LEU A N 1
ATOM 793 C CA . LEU A 1 109 ? -7.809 -10.417 14.229 1.00 87.69 109 LEU A CA 1
ATOM 794 C C . LEU A 1 109 ? -6.286 -10.331 14.393 1.00 87.69 109 LEU A C 1
ATOM 796 O O . LEU A 1 109 ? -5.589 -10.184 13.395 1.00 87.69 109 LEU A O 1
ATOM 800 N N . ASP A 1 110 ? -5.754 -10.531 15.601 1.00 88.19 110 ASP A N 1
ATOM 801 C CA . ASP A 1 110 ? -4.305 -10.498 15.846 1.00 88.19 110 ASP A CA 1
ATOM 802 C C . ASP A 1 110 ? -3.564 -11.582 15.043 1.00 88.19 110 ASP A C 1
ATOM 804 O O . ASP A 1 110 ? -2.493 -11.337 14.485 1.00 88.19 110 ASP A O 1
ATOM 808 N N . GLY A 1 111 ? -4.156 -12.777 14.920 1.00 89.19 111 GLY A N 1
ATOM 809 C CA . GLY A 1 111 ? -3.618 -13.857 14.091 1.00 89.19 111 GLY A CA 1
ATOM 810 C C . GLY A 1 111 ? -3.594 -13.528 12.592 1.00 89.19 111 GLY A C 1
ATOM 811 O O . GLY A 1 111 ? -2.636 -13.885 11.900 1.00 89.19 111 GLY A O 1
ATOM 812 N N . LEU A 1 112 ? -4.620 -12.835 12.086 1.00 90.94 112 LEU A N 1
ATOM 813 C CA . LEU A 1 112 ? -4.670 -12.350 10.704 1.00 90.94 112 LEU A CA 1
ATOM 814 C C . LEU A 1 112 ? -3.646 -11.241 10.461 1.00 90.94 112 LEU A C 1
ATOM 816 O O . LEU A 1 112 ? -2.968 -11.277 9.437 1.00 90.94 112 LEU A O 1
ATOM 820 N N . ILE A 1 113 ? -3.476 -10.315 11.410 1.00 92.38 113 ILE A N 1
ATOM 821 C CA . ILE A 1 113 ? -2.456 -9.260 11.336 1.00 92.38 113 ILE A CA 1
ATOM 822 C C . ILE A 1 113 ? -1.055 -9.874 11.286 1.00 92.38 113 ILE A C 1
ATOM 824 O O . ILE A 1 113 ? -0.281 -9.553 10.387 1.00 92.38 113 ILE A O 1
ATOM 828 N N . GLY A 1 114 ? -0.745 -10.818 12.180 1.00 91.88 114 GLY A N 1
ATOM 829 C CA . GLY A 1 114 ? 0.556 -11.492 12.181 1.00 91.88 114 GLY A CA 1
ATOM 830 C C . GLY A 1 114 ? 0.828 -12.282 10.894 1.00 91.88 114 GLY A C 1
ATOM 831 O O . GLY A 1 114 ? 1.972 -12.376 10.450 1.00 91.88 114 GLY A O 1
ATOM 832 N N . ARG A 1 115 ? -0.209 -12.839 10.250 1.00 92.00 115 ARG A N 1
ATOM 833 C CA . ARG A 1 115 ? -0.072 -13.476 8.930 1.00 92.00 115 ARG A CA 1
ATOM 834 C C . ARG A 1 115 ? 0.159 -12.444 7.829 1.00 92.00 115 ARG A C 1
ATOM 836 O O . ARG A 1 115 ? 1.078 -12.613 7.041 1.00 92.00 115 ARG A O 1
ATOM 843 N N . ALA A 1 116 ? -0.630 -11.374 7.803 1.00 91.94 116 ALA A N 1
ATOM 844 C CA . ALA A 1 116 ? -0.483 -10.297 6.831 1.00 91.94 116 ALA A CA 1
ATOM 845 C C . ALA A 1 116 ? 0.907 -9.643 6.901 1.00 91.94 116 ALA A C 1
ATOM 847 O O . ALA A 1 116 ? 1.475 -9.327 5.860 1.00 91.94 116 ALA A O 1
ATOM 848 N N . ALA A 1 117 ? 1.477 -9.505 8.103 1.00 91.88 117 ALA A N 1
ATOM 849 C CA . ALA A 1 117 ? 2.844 -9.028 8.301 1.00 91.88 117 ALA A CA 1
ATOM 850 C C . ALA A 1 117 ? 3.875 -9.957 7.645 1.00 91.88 117 ALA A C 1
ATOM 852 O O . ALA A 1 117 ? 4.710 -9.503 6.867 1.00 91.88 117 ALA A O 1
ATOM 853 N N . LYS A 1 118 ? 3.779 -11.269 7.903 1.00 89.56 118 LYS A N 1
ATOM 854 C CA . LYS A 1 118 ? 4.664 -12.283 7.299 1.00 89.56 118 LYS A CA 1
ATOM 855 C C . LYS A 1 118 ? 4.547 -12.344 5.779 1.00 89.56 118 LYS A C 1
ATOM 857 O O . LYS A 1 118 ? 5.548 -12.566 5.109 1.00 89.56 118 LYS A O 1
ATOM 862 N N . ASP A 1 119 ? 3.343 -12.134 5.258 1.00 90.00 119 ASP A N 1
ATOM 863 C CA . ASP A 1 119 ? 3.064 -12.121 3.821 1.00 90.00 119 ASP A CA 1
ATOM 864 C C . ASP A 1 119 ? 3.461 -10.787 3.150 1.00 90.00 119 ASP A C 1
ATOM 866 O O . ASP A 1 119 ? 3.255 -10.632 1.948 1.00 90.00 119 ASP A O 1
ATOM 870 N N . GLY A 1 120 ? 3.979 -9.801 3.897 1.00 87.50 120 GLY A N 1
ATOM 871 C CA . GLY A 1 120 ? 4.351 -8.485 3.363 1.00 87.50 120 GLY A CA 1
ATOM 872 C C . GLY A 1 120 ? 3.164 -7.613 2.936 1.00 87.50 120 GLY A C 1
ATOM 873 O O . GLY A 1 120 ? 3.341 -6.652 2.195 1.00 87.50 120 GLY A O 1
ATOM 874 N N . LYS A 1 121 ? 1.948 -7.932 3.396 1.00 90.38 121 LYS A N 1
ATOM 875 C CA . LYS A 1 121 ? 0.702 -7.231 3.033 1.00 90.38 121 LYS A CA 1
ATOM 876 C C . LYS A 1 121 ? 0.427 -5.984 3.877 1.00 90.38 121 LYS A C 1
ATOM 878 O O . LYS A 1 121 ? -0.504 -5.243 3.581 1.00 90.38 121 LYS A O 1
ATOM 883 N N . LEU A 1 122 ? 1.207 -5.758 4.937 1.00 91.56 122 LEU A N 1
ATOM 884 C CA . LEU A 1 122 ? 1.160 -4.535 5.747 1.00 91.56 122 LEU A CA 1
ATOM 885 C C . LEU A 1 122 ? 2.017 -3.437 5.101 1.00 91.56 122 LEU A C 1
ATOM 887 O O . LEU A 1 122 ? 3.002 -2.977 5.675 1.00 91.56 122 LEU A O 1
ATOM 891 N N . ASP A 1 123 ? 1.668 -3.064 3.874 1.00 89.62 123 ASP A N 1
ATOM 892 C CA . ASP A 1 123 ? 2.393 -2.071 3.091 1.00 89.62 123 ASP A CA 1
ATOM 893 C C . ASP A 1 123 ? 1.796 -0.657 3.238 1.00 89.62 123 ASP A C 1
ATOM 895 O O . ASP A 1 123 ? 0.791 -0.424 3.918 1.00 89.62 123 ASP A O 1
ATOM 899 N N . MET A 1 124 ? 2.423 0.324 2.586 1.00 87.75 124 MET A N 1
ATOM 900 C CA . MET A 1 124 ? 1.967 1.719 2.637 1.00 87.75 124 MET A CA 1
ATOM 901 C C . MET A 1 124 ? 0.549 1.905 2.079 1.00 87.75 124 MET A C 1
ATOM 903 O O . MET A 1 124 ? -0.173 2.792 2.541 1.00 87.75 124 MET A O 1
ATOM 907 N N . ALA A 1 125 ? 0.125 1.077 1.119 1.00 89.69 125 ALA A N 1
ATOM 908 C CA . ALA A 1 125 ? -1.225 1.138 0.570 1.00 89.69 125 ALA A CA 1
ATOM 909 C C . ALA A 1 125 ? -2.257 0.704 1.620 1.00 89.69 125 ALA A C 1
ATOM 911 O O . ALA A 1 125 ? -3.236 1.421 1.845 1.00 89.69 125 ALA A O 1
ATOM 912 N N . PHE A 1 126 ? -2.000 -0.397 2.334 1.00 94.31 126 PHE A N 1
ATOM 913 C CA . PHE A 1 126 ? -2.832 -0.826 3.456 1.00 94.31 126 PHE A CA 1
ATOM 914 C C . PHE A 1 126 ? -2.923 0.248 4.551 1.00 94.31 126 PHE A C 1
ATOM 916 O O . PHE A 1 126 ? -4.028 0.614 4.961 1.00 94.31 126 PHE A O 1
ATOM 923 N N . PHE A 1 127 ? -1.794 0.818 4.989 1.00 93.81 127 PHE A N 1
ATOM 924 C CA . PHE A 1 127 ? -1.803 1.862 6.023 1.00 93.81 127 PHE A CA 1
ATOM 925 C C . PHE A 1 127 ? -2.504 3.151 5.573 1.00 93.81 127 PHE A C 1
ATOM 927 O O . PHE A 1 127 ? -3.130 3.821 6.396 1.00 93.81 127 PHE A O 1
ATOM 934 N N . SER A 1 128 ? -2.454 3.499 4.284 1.00 92.19 128 SER A N 1
ATOM 935 C CA . SER A 1 128 ? -3.225 4.620 3.730 1.00 92.19 128 SER A CA 1
ATOM 936 C C . SER A 1 128 ? -4.734 4.380 3.869 1.00 92.19 128 SER A C 1
ATOM 938 O O . SER A 1 128 ? -5.452 5.211 4.434 1.00 92.19 128 SER A O 1
ATOM 940 N N . VAL A 1 129 ? -5.205 3.198 3.451 1.00 92.81 129 VAL A N 1
ATOM 941 C CA . VAL A 1 129 ? -6.616 2.791 3.566 1.00 92.81 129 VAL A CA 1
ATOM 942 C C . VAL A 1 129 ? -7.069 2.761 5.028 1.00 92.81 129 VAL A C 1
ATOM 944 O O . VAL A 1 129 ? -8.139 3.282 5.357 1.00 92.81 129 VAL A O 1
ATOM 947 N N . LEU A 1 130 ? -6.257 2.192 5.921 1.00 93.12 130 LEU A N 1
ATOM 948 C CA . LEU A 1 130 ? -6.546 2.122 7.352 1.00 93.12 130 LEU A CA 1
ATOM 949 C C . LEU A 1 130 ? -6.669 3.516 7.982 1.00 93.12 130 LEU A C 1
ATOM 951 O O . LEU A 1 130 ? -7.650 3.795 8.669 1.00 93.12 130 LEU A O 1
ATOM 955 N N . ASN A 1 131 ? -5.722 4.415 7.705 1.00 93.31 131 ASN A N 1
ATOM 956 C CA . ASN A 1 131 ? -5.749 5.782 8.228 1.00 93.31 131 ASN A CA 1
ATOM 957 C C . ASN A 1 131 ? -6.955 6.582 7.725 1.00 93.31 131 ASN A C 1
ATOM 959 O O . ASN A 1 131 ? -7.543 7.341 8.498 1.00 93.31 131 ASN A O 1
ATOM 963 N N . MET A 1 132 ? -7.353 6.407 6.460 1.00 91.25 132 MET A N 1
ATOM 964 C CA . MET A 1 132 ? -8.574 7.023 5.932 1.00 91.25 132 MET A CA 1
ATOM 965 C C . MET A 1 132 ? -9.801 6.550 6.720 1.00 91.25 132 MET A C 1
ATOM 967 O O . MET A 1 132 ? -10.568 7.367 7.220 1.00 91.25 132 MET A O 1
ATOM 971 N N . ASN A 1 133 ? -9.909 5.241 6.958 1.00 91.56 133 ASN A N 1
ATOM 972 C CA . ASN A 1 133 ? -11.008 4.666 7.733 1.00 91.56 133 ASN A CA 1
ATOM 973 C C . ASN A 1 133 ? -11.026 5.137 9.196 1.00 91.56 133 ASN A C 1
ATOM 975 O O . ASN A 1 133 ? -12.107 5.339 9.747 1.00 91.56 133 ASN A O 1
ATOM 979 N N . ILE A 1 134 ? -9.860 5.323 9.826 1.00 90.88 134 ILE A N 1
ATOM 980 C CA . ILE A 1 134 ? -9.754 5.888 11.182 1.00 90.88 134 ILE A CA 1
ATOM 981 C C . ILE A 1 134 ? -10.275 7.324 11.206 1.00 90.88 134 ILE A C 1
ATOM 983 O O . ILE A 1 134 ? -11.048 7.674 12.096 1.00 90.88 134 ILE A O 1
ATOM 987 N N . ARG A 1 135 ? -9.875 8.153 10.234 1.00 90.31 135 ARG A N 1
ATOM 988 C CA . ARG A 1 135 ? -10.343 9.544 10.125 1.00 90.31 135 ARG A CA 1
ATOM 989 C C . ARG A 1 135 ? -11.851 9.604 9.914 1.00 90.31 135 ARG A C 1
ATOM 991 O O . ARG A 1 135 ? -12.513 10.369 10.610 1.00 90.31 135 ARG A O 1
ATOM 998 N N . ASP A 1 136 ? -12.387 8.758 9.039 1.00 89.00 136 ASP A N 1
ATOM 999 C CA . ASP A 1 136 ? -13.827 8.667 8.791 1.00 89.00 136 ASP A CA 1
ATOM 1000 C C . ASP A 1 136 ? -14.578 8.240 10.060 1.00 89.00 136 ASP A C 1
ATOM 1002 O O . ASP A 1 136 ? -15.542 8.887 10.461 1.00 89.00 136 ASP A O 1
ATOM 1006 N N . ALA A 1 137 ? -14.091 7.209 10.760 1.00 87.62 137 ALA A N 1
ATOM 1007 C CA . ALA A 1 137 ? -14.687 6.748 12.015 1.00 87.62 137 ALA A CA 1
ATOM 1008 C C . ALA A 1 137 ? -14.621 7.808 13.129 1.00 87.62 137 ALA A C 1
ATOM 1010 O O . ALA A 1 137 ? -15.559 7.941 13.915 1.00 87.62 137 ALA A O 1
ATOM 1011 N N . ALA A 1 138 ? -13.526 8.568 13.210 1.00 86.50 138 ALA A N 1
ATOM 1012 C CA . ALA A 1 138 ? -13.376 9.661 14.167 1.00 86.50 138 ALA A CA 1
ATOM 1013 C C . ALA A 1 138 ? -14.328 10.821 13.848 1.00 86.50 138 ALA A C 1
ATOM 1015 O O . ALA A 1 138 ? -14.951 11.380 14.751 1.00 86.50 138 ALA A O 1
ATOM 1016 N N . TYR A 1 139 ? -14.483 11.147 12.563 1.00 85.38 139 TYR A N 1
ATOM 1017 C CA . TYR A 1 139 ? -15.426 12.155 12.098 1.00 85.38 139 TYR A CA 1
ATOM 1018 C C . TYR A 1 139 ? -16.874 11.759 12.414 1.00 85.38 139 TYR A C 1
ATOM 1020 O O . TYR A 1 139 ? -17.606 12.552 13.006 1.00 85.38 139 TYR A O 1
ATOM 1028 N N . GLU A 1 140 ? -17.266 10.519 12.113 1.00 82.62 140 GLU A N 1
ATOM 1029 C CA . GLU A 1 140 ? -18.575 9.956 12.468 1.00 82.62 140 GLU A CA 1
ATOM 1030 C C . GLU A 1 140 ? -18.825 10.021 13.981 1.00 82.62 140 GLU A C 1
ATOM 1032 O O . GLU A 1 140 ? -19.853 10.540 14.417 1.00 82.62 140 GLU A O 1
ATOM 1037 N N . ALA A 1 141 ? -17.859 9.575 14.791 1.00 79.75 141 ALA A N 1
ATOM 1038 C CA . ALA A 1 141 ? -17.964 9.603 16.248 1.00 79.75 141 ALA A CA 1
ATOM 1039 C C . ALA A 1 141 ? -18.118 11.029 16.805 1.00 79.75 141 ALA A C 1
ATOM 1041 O O . ALA A 1 141 ? -18.851 11.223 17.772 1.00 79.75 141 ALA A O 1
ATOM 1042 N N . SER A 1 142 ? -17.470 12.024 16.184 1.00 80.31 142 SER A N 1
ATOM 1043 C CA . SER A 1 142 ? -17.561 13.437 16.583 1.00 80.31 142 SER A CA 1
ATOM 1044 C C . SER A 1 142 ? -18.886 14.113 16.215 1.00 80.31 142 SER A C 1
ATOM 1046 O O . SER A 1 142 ? -19.217 15.156 16.778 1.00 80.31 142 SER A O 1
ATOM 1048 N N . ARG A 1 143 ? -19.641 13.541 15.267 1.00 79.38 143 ARG A N 1
ATOM 1049 C CA . ARG A 1 143 ? -20.923 14.083 14.793 1.00 79.38 143 ARG A CA 1
ATOM 1050 C C . ARG A 1 143 ? -22.138 13.375 15.375 1.00 79.38 143 ARG A C 1
ATOM 1052 O O . ARG A 1 143 ? -23.236 13.905 15.238 1.00 79.38 143 ARG A O 1
ATOM 1059 N N . MET A 1 144 ? -21.955 12.212 15.996 1.00 70.81 144 MET A N 1
ATOM 1060 C CA . MET A 1 144 ? -23.052 11.490 16.630 1.00 70.81 144 MET A CA 1
ATOM 1061 C C . MET A 1 144 ? -23.528 12.206 17.888 1.00 70.81 144 MET A C 1
ATOM 1063 O O . MET A 1 144 ? -22.744 12.547 18.775 1.00 70.81 144 MET A O 1
ATOM 1067 N N . SER A 1 145 ? -24.842 12.385 17.970 1.00 69.31 145 SER A N 1
ATOM 1068 C CA . SER A 1 145 ? -25.503 12.754 19.216 1.00 69.31 145 SER A CA 1
ATOM 1069 C C . SER A 1 145 ? -25.416 11.607 20.243 1.00 69.31 145 SER A C 1
ATOM 1071 O O . SER A 1 145 ? -25.261 10.441 19.860 1.00 69.31 145 SER A O 1
ATOM 1073 N N . PRO A 1 146 ? -25.553 11.891 21.553 1.00 67.19 146 PRO A N 1
ATOM 1074 C CA . PRO A 1 146 ? -25.577 10.856 22.592 1.00 67.19 146 PRO A CA 1
ATOM 1075 C C . PRO A 1 146 ? -26.648 9.773 22.360 1.00 67.19 146 PRO A C 1
ATOM 1077 O O . PRO A 1 146 ? -26.437 8.609 22.687 1.00 67.19 146 PRO A O 1
ATOM 1080 N N . GLU A 1 147 ? -27.782 10.136 21.750 1.00 67.06 147 GLU A N 1
ATOM 1081 C CA . GLU A 1 147 ? -28.874 9.207 21.423 1.00 67.06 147 GLU A CA 1
ATOM 1082 C C . GLU A 1 147 ? -28.517 8.261 20.262 1.00 67.06 147 GLU A C 1
ATOM 1084 O O . GLU A 1 147 ? -28.864 7.080 20.286 1.00 67.06 147 GLU A O 1
ATOM 1089 N N . GLU A 1 148 ? -27.777 8.740 19.257 1.00 66.88 148 GLU A N 1
ATOM 1090 C CA . GLU A 1 148 ? -27.303 7.913 18.137 1.00 66.88 148 GLU A CA 1
ATOM 1091 C C . GLU A 1 148 ? -26.155 6.986 18.547 1.00 66.88 148 GLU A C 1
ATOM 1093 O O . GLU A 1 148 ? -26.086 5.855 18.060 1.00 66.88 148 GLU A O 1
ATOM 1098 N N . GLN A 1 149 ? -25.292 7.422 19.474 1.00 62.75 149 GLN A N 1
ATOM 1099 C CA . GLN A 1 149 ? -24.274 6.556 20.078 1.00 62.75 149 GLN A CA 1
ATOM 1100 C C . GLN A 1 149 ? -24.915 5.372 20.810 1.00 62.75 149 GLN A C 1
ATOM 1102 O O . GLN A 1 149 ? -24.528 4.232 20.551 1.00 62.75 149 GLN A O 1
ATOM 1107 N N . ALA A 1 150 ? -25.937 5.624 21.636 1.00 64.00 150 ALA A N 1
ATOM 1108 C CA . ALA A 1 150 ? -26.660 4.575 22.356 1.00 64.00 150 ALA A CA 1
ATOM 1109 C C . ALA A 1 150 ? -27.333 3.572 21.400 1.00 64.00 150 ALA A C 1
ATOM 1111 O O . ALA A 1 150 ? -27.259 2.362 21.599 1.00 64.00 150 ALA A O 1
ATOM 1112 N N . LYS A 1 151 ? -27.924 4.059 20.302 1.00 65.50 151 LYS A N 1
ATOM 1113 C CA . LYS A 1 151 ? -28.589 3.209 19.302 1.00 65.50 151 LYS A CA 1
ATOM 1114 C C . LYS A 1 151 ? -27.610 2.334 18.509 1.00 65.50 151 LYS A C 1
ATOM 1116 O O . LYS A 1 151 ? -27.941 1.207 18.139 1.00 65.50 151 LYS A O 1
ATOM 1121 N N . LEU A 1 152 ? -26.401 2.838 18.251 1.00 60.69 152 LEU A N 1
ATOM 1122 C CA . LEU A 1 152 ? -25.320 2.084 17.610 1.00 60.69 152 LEU A CA 1
ATOM 1123 C C . LEU A 1 152 ? -24.689 1.052 18.542 1.00 60.69 152 LEU A C 1
ATOM 1125 O O . LEU A 1 152 ? -24.324 -0.020 18.070 1.00 60.69 152 LEU A O 1
ATOM 1129 N N . GLU A 1 153 ? -24.564 1.332 19.839 1.00 58.66 153 GLU A N 1
ATOM 1130 C CA . GLU A 1 153 ? -24.190 0.307 20.824 1.00 58.66 153 GLU A CA 1
ATOM 1131 C C . GLU A 1 153 ? -25.214 -0.835 20.854 1.00 58.66 153 GLU A C 1
ATOM 1133 O O . GLU A 1 153 ? -24.825 -1.999 20.889 1.00 58.66 153 GLU A O 1
ATOM 1138 N N . GLU A 1 154 ? -26.503 -0.519 20.708 1.00 57.16 154 GLU A N 1
ATOM 1139 C CA . GLU A 1 154 ? -27.594 -1.502 20.682 1.00 57.16 154 GLU A CA 1
ATOM 1140 C C . GLU A 1 154 ? -27.594 -2.401 19.426 1.00 57.16 154 GLU A C 1
ATOM 1142 O O . GLU A 1 154 ? -28.084 -3.528 19.466 1.00 57.16 154 GLU A O 1
ATOM 1147 N N . THR A 1 155 ? -27.027 -1.933 18.303 1.00 53.53 155 THR A N 1
ATOM 1148 C CA . THR A 1 155 ? -26.977 -2.671 17.018 1.00 53.53 155 THR A CA 1
ATOM 1149 C C . THR A 1 155 ? -25.605 -3.253 16.666 1.00 53.53 155 THR A C 1
ATOM 1151 O O . THR A 1 155 ? -25.465 -3.909 15.629 1.00 53.53 155 THR A O 1
ATOM 1154 N N . ARG A 1 156 ? -24.574 -3.044 17.490 1.00 54.72 156 ARG A N 1
ATOM 1155 C CA . ARG A 1 156 ? -23.220 -3.530 17.192 1.00 54.72 156 ARG A CA 1
ATOM 1156 C C . ARG A 1 156 ? -23.082 -5.032 17.430 1.00 54.72 156 ARG A C 1
ATOM 1158 O O . ARG A 1 156 ? -23.501 -5.580 18.445 1.00 54.72 156 ARG A O 1
ATOM 1165 N N . VAL A 1 157 ? -22.424 -5.688 16.475 1.00 48.69 157 VAL A N 1
ATOM 1166 C CA . VAL A 1 157 ? -21.978 -7.079 16.587 1.00 48.69 157 VAL A CA 1
ATOM 1167 C C . VAL A 1 157 ? -21.012 -7.179 17.765 1.00 48.69 157 VAL A C 1
ATOM 1169 O O . VAL A 1 157 ? -19.984 -6.504 17.793 1.00 48.69 157 VAL A O 1
ATOM 1172 N N . SER A 1 158 ? -21.372 -8.008 18.745 1.00 41.56 158 SER A N 1
ATOM 1173 C CA . SER A 1 158 ? -20.546 -8.307 19.910 1.00 41.56 158 SER A CA 1
ATOM 1174 C C . SER A 1 158 ? -19.227 -8.926 19.452 1.00 41.56 158 SER A C 1
ATOM 1176 O O . SER A 1 158 ? -19.204 -10.035 18.922 1.00 41.56 158 SER A O 1
ATOM 1178 N N . VAL A 1 159 ? -18.133 -8.190 19.639 1.00 44.25 159 VAL A N 1
ATOM 1179 C CA . VAL A 1 159 ? -16.783 -8.752 19.621 1.00 44.25 159 VAL A CA 1
ATOM 1180 C C . VAL A 1 159 ? -16.479 -9.134 21.065 1.00 44.25 159 VAL A C 1
ATOM 1182 O O . VAL A 1 159 ? -16.410 -8.231 21.900 1.00 44.25 159 VAL A O 1
ATOM 1185 N N . PRO A 1 160 ? -16.323 -10.426 21.402 1.00 40.81 160 PRO A N 1
ATOM 1186 C CA . PRO A 1 160 ? -15.953 -10.824 22.749 1.00 40.81 160 PRO A CA 1
ATOM 1187 C C . PRO A 1 160 ? -14.529 -10.333 23.020 1.00 40.81 160 PRO A C 1
ATOM 1189 O O . PRO A 1 160 ? -13.551 -10.864 22.485 1.00 40.81 160 PRO A O 1
ATOM 1192 N N . THR A 1 161 ? -14.412 -9.279 23.814 1.00 44.34 161 THR A N 1
ATOM 1193 C CA . THR A 1 161 ? -13.163 -8.844 24.428 1.00 44.34 161 THR A CA 1
ATOM 1194 C C . THR A 1 161 ? -12.934 -9.682 25.684 1.00 44.34 161 THR A C 1
ATOM 1196 O O . THR A 1 161 ? -13.865 -10.091 26.374 1.00 44.34 161 THR A O 1
ATOM 1199 N N . ASN A 1 162 ? -11.672 -10.010 25.952 1.00 46.09 162 ASN A N 1
ATOM 1200 C CA . ASN A 1 162 ? -11.274 -10.778 27.136 1.00 46.09 162 ASN A CA 1
ATOM 1201 C C . ASN A 1 162 ? -11.236 -9.906 28.410 1.00 46.09 162 ASN A C 1
ATOM 1203 O O . ASN A 1 162 ? -10.970 -10.425 29.490 1.00 46.09 162 ASN A O 1
ATOM 1207 N N . ASP A 1 163 ? -11.496 -8.609 28.253 1.00 42.69 163 ASP A N 1
ATOM 1208 C CA . ASP A 1 163 ? -11.606 -7.615 29.309 1.00 42.69 163 ASP A CA 1
ATOM 1209 C C . ASP A 1 163 ? -13.076 -7.203 29.416 1.00 42.69 163 ASP A C 1
ATOM 1211 O O . ASP A 1 163 ? -13.756 -7.078 28.399 1.00 42.69 163 ASP A O 1
ATOM 1215 N N . GLU A 1 164 ? -13.566 -6.969 30.634 1.00 40.56 164 GLU A N 1
ATOM 1216 C CA . GLU A 1 164 ? -14.946 -6.567 30.967 1.00 40.56 164 GLU A CA 1
ATOM 1217 C C . GLU A 1 164 ? -15.361 -5.179 30.414 1.00 40.56 164 GLU A C 1
ATOM 1219 O O . GLU A 1 164 ? -16.250 -4.518 30.950 1.00 40.56 164 GLU A O 1
ATOM 1224 N N . SER A 1 165 ? -14.722 -4.699 29.347 1.00 38.78 165 SER A N 1
ATOM 1225 C CA . SER A 1 165 ? -15.117 -3.511 28.602 1.00 38.78 165 SER A CA 1
ATOM 1226 C C . SER A 1 165 ? -16.065 -3.913 27.474 1.00 38.78 165 SER A C 1
ATOM 1228 O O . SER A 1 165 ? -15.805 -4.841 26.711 1.00 38.78 165 SER A O 1
ATOM 1230 N N . GLY A 1 166 ? -17.211 -3.235 27.424 1.00 46.97 166 GLY A N 1
ATOM 1231 C CA . GLY A 1 166 ? -18.290 -3.495 26.481 1.00 46.97 166 GLY A CA 1
ATOM 1232 C C . GLY A 1 166 ? -17.895 -3.398 25.005 1.00 46.97 166 GLY A C 1
ATOM 1233 O O . GLY A 1 166 ? -16.748 -3.176 24.628 1.00 46.97 166 GLY A O 1
ATOM 1234 N N . THR A 1 167 ? -18.904 -3.571 24.156 1.00 52.16 167 THR A N 1
ATOM 1235 C CA . THR A 1 167 ? -18.835 -3.507 22.691 1.00 52.16 167 THR A CA 1
ATOM 1236 C C . THR A 1 167 ? -17.871 -2.431 22.179 1.00 52.16 167 THR A C 1
ATOM 1238 O O . THR A 1 167 ? -18.179 -1.239 22.236 1.00 52.16 167 THR A O 1
ATOM 1241 N N . ALA A 1 168 ? -16.720 -2.846 21.640 1.00 62.47 168 ALA A N 1
ATOM 1242 C CA . ALA A 1 168 ? -15.751 -1.913 21.081 1.00 62.47 168 ALA A CA 1
ATOM 1243 C C . ALA A 1 168 ? -16.332 -1.217 19.840 1.00 62.47 168 ALA A C 1
ATOM 1245 O O . ALA A 1 168 ? -16.836 -1.857 18.913 1.00 62.47 168 ALA A O 1
ATOM 1246 N N . GLY A 1 169 ? -16.275 0.113 19.811 1.00 75.62 169 GLY A N 1
ATOM 1247 C CA . GLY A 1 169 ? -16.732 0.880 18.657 1.00 75.62 169 GLY A CA 1
ATOM 1248 C C . GLY A 1 169 ? -15.818 0.717 17.446 1.00 75.62 169 GLY A C 1
ATOM 1249 O O . GLY A 1 169 ? -14.633 0.425 17.584 1.00 75.62 169 GLY A O 1
ATOM 1250 N N . ARG A 1 170 ? -16.345 0.971 16.239 1.00 82.75 170 ARG A N 1
ATOM 1251 C CA . ARG A 1 170 ? -15.580 0.889 14.977 1.00 82.75 170 ARG A CA 1
ATOM 1252 C C . ARG A 1 170 ? -14.236 1.626 15.053 1.00 82.75 170 ARG A C 1
ATOM 1254 O O . ARG A 1 170 ? -13.226 1.086 14.618 1.00 82.75 170 ARG A O 1
ATOM 1261 N N . LEU A 1 171 ? -14.213 2.820 15.649 1.00 86.88 171 LEU A N 1
ATOM 1262 C CA . LEU A 1 171 ? -12.986 3.595 15.851 1.00 86.88 171 LEU A CA 1
ATOM 1263 C C . LEU A 1 171 ? -11.966 2.864 16.741 1.00 86.88 171 LEU A C 1
ATOM 1265 O O . LEU A 1 171 ? -10.793 2.816 16.390 1.00 86.88 171 LEU A O 1
ATOM 1269 N N . GLN A 1 172 ? -12.408 2.262 17.849 1.00 87.00 172 GLN A N 1
ATOM 1270 C CA . GLN A 1 172 ? -11.536 1.510 18.758 1.00 87.00 172 GLN A CA 1
ATOM 1271 C C . GLN A 1 172 ? -10.961 0.265 18.074 1.00 87.00 172 GLN A C 1
ATOM 1273 O O . GLN A 1 172 ? -9.773 -0.009 18.207 1.00 87.00 172 GLN A O 1
ATOM 1278 N N . ILE A 1 173 ? -11.772 -0.452 17.286 1.00 87.75 173 ILE A N 1
ATOM 1279 C CA . ILE A 1 173 ? -11.307 -1.612 16.509 1.00 87.75 173 ILE A CA 1
ATOM 1280 C C . ILE A 1 173 ? -10.252 -1.183 15.482 1.00 87.75 173 ILE A C 1
ATOM 1282 O O . ILE A 1 173 ? -9.210 -1.821 15.368 1.00 87.75 173 ILE A O 1
ATOM 1286 N N . LEU A 1 174 ? -10.485 -0.088 14.753 1.00 90.62 174 LEU A N 1
ATOM 1287 C CA . LEU A 1 174 ? -9.527 0.428 13.771 1.00 90.62 174 LEU A CA 1
ATOM 1288 C C . LEU A 1 174 ? -8.220 0.908 14.422 1.00 90.62 174 LEU A C 1
ATOM 1290 O O . LEU A 1 174 ? -7.146 0.651 13.884 1.00 90.62 174 LEU A O 1
ATOM 1294 N N . GLN A 1 175 ? -8.298 1.562 15.585 1.00 90.69 175 GLN A N 1
ATOM 1295 C CA . GLN A 1 175 ? -7.123 1.952 16.372 1.00 90.69 175 GLN A CA 1
ATOM 1296 C C . GLN A 1 175 ? -6.343 0.727 16.863 1.00 90.69 175 GLN A C 1
ATOM 1298 O O . GLN A 1 175 ? -5.122 0.702 16.738 1.00 90.69 175 GLN A O 1
ATOM 1303 N N . HIS A 1 176 ? -7.036 -0.313 17.341 1.00 90.75 176 HIS A N 1
ATOM 1304 C CA . HIS A 1 176 ? -6.409 -1.583 17.721 1.00 90.75 176 HIS A CA 1
ATOM 1305 C C . HIS A 1 176 ? -5.687 -2.226 16.535 1.00 90.75 176 HIS A C 1
ATOM 1307 O O . HIS A 1 176 ? -4.512 -2.567 16.651 1.00 90.75 176 HIS A O 1
ATOM 1313 N N . ILE A 1 177 ? -6.349 -2.329 15.374 1.00 91.25 177 ILE A N 1
ATOM 1314 C CA . ILE A 1 177 ? -5.732 -2.844 14.141 1.00 91.25 177 ILE A CA 1
ATOM 1315 C C . ILE A 1 177 ? -4.464 -2.053 13.814 1.00 91.25 177 ILE A C 1
ATOM 1317 O O . ILE A 1 177 ? -3.423 -2.656 13.575 1.00 91.25 177 ILE A O 1
ATOM 1321 N N . TYR A 1 178 ? -4.531 -0.721 13.844 1.00 92.94 178 TYR A N 1
ATOM 1322 C CA . TYR A 1 178 ? -3.386 0.139 13.555 1.00 92.94 178 TYR A CA 1
ATOM 1323 C C . TYR A 1 178 ? -2.198 -0.147 14.472 1.00 92.94 178 TYR A C 1
ATOM 1325 O O . TYR A 1 178 ? -1.107 -0.430 13.978 1.00 92.94 178 TYR A O 1
ATOM 1333 N N . THR A 1 179 ? -2.412 -0.136 15.789 1.00 92.44 179 THR A N 1
ATOM 1334 C CA . THR A 1 179 ? -1.347 -0.390 16.765 1.00 92.44 179 THR A CA 1
ATOM 1335 C C . THR A 1 179 ? -0.746 -1.781 16.582 1.00 92.44 179 THR A C 1
ATOM 1337 O O . THR A 1 179 ? 0.472 -1.920 16.515 1.00 92.44 179 THR A O 1
ATOM 1340 N N . ARG A 1 180 ? -1.579 -2.814 16.411 1.00 92.44 180 ARG A N 1
ATOM 1341 C CA . ARG A 1 180 ? -1.102 -4.190 16.209 1.00 92.44 180 ARG A CA 1
ATOM 1342 C C . ARG A 1 180 ? -0.333 -4.360 14.902 1.00 92.44 180 ARG A C 1
ATOM 1344 O O . ARG A 1 180 ? 0.688 -5.039 14.889 1.00 92.44 180 ARG A O 1
ATOM 1351 N N . CYS A 1 181 ? -0.791 -3.746 13.812 1.00 92.38 181 CYS A N 1
ATOM 1352 C CA . CYS A 1 181 ? -0.069 -3.746 12.543 1.00 92.38 181 CYS A CA 1
ATOM 1353 C C . CYS A 1 181 ? 1.290 -3.051 12.674 1.00 92.38 181 CYS A C 1
ATOM 1355 O O . CYS A 1 181 ? 2.280 -3.580 12.177 1.00 92.38 181 CYS A O 1
ATOM 1357 N N . GLN A 1 182 ? 1.351 -1.906 13.361 1.00 92.12 182 GLN A N 1
ATOM 1358 C CA . GLN A 1 182 ? 2.601 -1.185 13.600 1.00 92.12 182 GLN A CA 1
ATOM 1359 C C . GLN A 1 182 ? 3.599 -2.046 14.387 1.00 92.12 182 GLN A C 1
ATOM 1361 O O . GLN A 1 182 ? 4.739 -2.198 13.957 1.00 92.12 182 GLN A O 1
ATOM 1366 N N . GLU A 1 183 ? 3.161 -2.678 15.477 1.00 92.38 183 GLU A N 1
ATOM 1367 C CA . GLU A 1 183 ? 4.013 -3.577 16.262 1.00 92.38 183 GLU A CA 1
ATOM 1368 C C . GLU A 1 183 ? 4.553 -4.755 15.440 1.00 92.38 183 GLU A C 1
ATOM 1370 O O . GLU A 1 183 ? 5.707 -5.150 15.602 1.00 92.38 183 GLU A O 1
ATOM 1375 N N . GLU A 1 184 ? 3.733 -5.360 14.574 1.00 91.38 184 GLU A N 1
ATOM 1376 C CA . GLU A 1 184 ? 4.190 -6.463 13.724 1.00 91.38 184 GLU A CA 1
ATOM 1377 C C . GLU A 1 184 ? 5.190 -5.994 12.661 1.00 91.38 184 GLU A C 1
ATOM 1379 O O . GLU A 1 184 ? 6.172 -6.690 12.416 1.00 91.38 184 GLU A O 1
ATOM 1384 N N . VAL A 1 185 ? 5.001 -4.808 12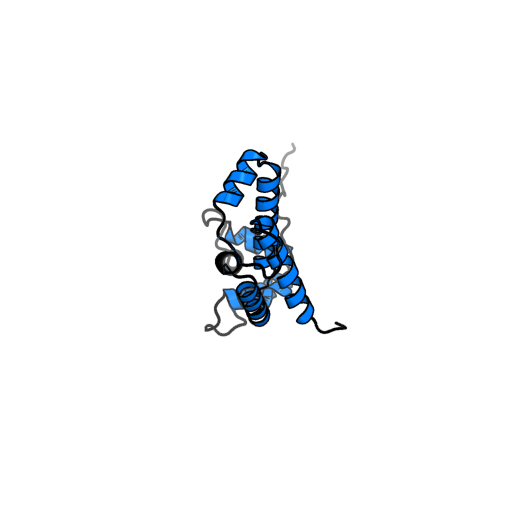.074 1.00 88.69 185 VAL A N 1
ATOM 1385 C CA . VAL A 1 185 ? 5.975 -4.229 11.134 1.00 88.69 185 VAL A CA 1
ATOM 1386 C C . VAL A 1 185 ? 7.293 -3.917 11.844 1.00 88.69 185 VAL A C 1
ATOM 1388 O O . VAL A 1 185 ? 8.352 -4.297 11.349 1.00 88.69 185 VAL A O 1
ATOM 1391 N N . GLU A 1 186 ? 7.260 -3.318 13.034 1.00 87.94 186 GLU A N 1
ATOM 1392 C CA . GLU A 1 186 ? 8.466 -3.010 13.816 1.00 87.94 186 GLU A CA 1
ATOM 1393 C C . GLU A 1 186 ? 9.274 -4.269 14.174 1.00 87.94 186 GLU A C 1
ATOM 1395 O O . GLU A 1 186 ? 10.501 -4.235 14.142 1.00 87.94 186 GLU A O 1
ATOM 1400 N N . LYS A 1 187 ? 8.618 -5.413 14.421 1.00 86.25 187 LYS A N 1
ATOM 1401 C CA . LYS A 1 187 ? 9.305 -6.704 14.644 1.00 86.25 187 LYS A CA 1
ATOM 1402 C C . LYS A 1 187 ? 10.052 -7.220 13.416 1.00 86.25 187 LYS A C 1
ATOM 1404 O O . LYS A 1 187 ? 10.974 -8.020 13.564 1.00 86.25 187 LYS A O 1
ATOM 1409 N N . THR A 1 188 ? 9.628 -6.828 12.216 1.00 73.81 188 THR A N 1
ATOM 1410 C CA . THR A 1 188 ? 10.276 -7.253 10.965 1.00 73.81 188 THR A CA 1
ATOM 1411 C C . THR A 1 188 ? 11.502 -6.412 10.616 1.00 73.81 188 THR A C 1
ATOM 1413 O O . THR A 1 188 ? 12.329 -6.851 9.817 1.00 73.81 188 THR A O 1
ATOM 1416 N N . VAL A 1 189 ? 11.668 -5.244 11.246 1.00 68.38 189 VAL A N 1
ATOM 1417 C CA . VAL A 1 189 ? 12.859 -4.404 11.097 1.00 68.38 189 VAL A CA 1
ATOM 1418 C C . VAL A 1 189 ? 13.955 -4.936 12.023 1.00 68.38 189 VAL A C 1
ATOM 1420 O O . VAL A 1 189 ? 13.779 -5.024 13.237 1.00 68.38 189 VAL A O 1
ATOM 1423 N N . ALA A 1 190 ? 15.103 -5.318 11.458 1.00 57.59 190 ALA A N 1
ATOM 1424 C CA . ALA A 1 190 ? 16.237 -5.777 12.255 1.00 57.59 190 ALA A CA 1
ATOM 1425 C C . ALA A 1 190 ? 16.728 -4.647 13.187 1.00 57.59 190 ALA A C 1
ATOM 1427 O O . ALA A 1 190 ? 16.891 -3.513 12.728 1.00 57.59 190 ALA A O 1
ATOM 1428 N N . PRO A 1 191 ? 16.996 -4.916 14.478 1.00 47.16 191 PRO A N 1
ATOM 1429 C CA . PRO A 1 191 ? 17.531 -3.896 15.369 1.00 47.16 191 PRO A CA 1
ATOM 1430 C C . PRO A 1 191 ? 18.938 -3.484 14.909 1.00 47.16 191 PRO A C 1
ATOM 1432 O O . PRO A 1 191 ? 19.869 -4.287 14.965 1.00 47.16 191 PRO A O 1
ATOM 1435 N N . GLY A 1 192 ? 19.086 -2.228 14.473 1.00 53.34 192 GLY A N 1
ATOM 1436 C CA . GLY A 1 192 ? 20.373 -1.619 14.112 1.00 53.34 192 GLY A CA 1
ATOM 1437 C C . GLY A 1 192 ? 20.651 -1.419 12.617 1.00 53.34 192 GLY A C 1
ATOM 1438 O O . GLY A 1 192 ? 21.824 -1.315 12.263 1.00 53.34 192 GLY A O 1
ATOM 1439 N N . ALA A 1 193 ? 19.622 -1.387 11.762 1.00 43.50 193 ALA A N 1
ATOM 1440 C CA . ALA A 1 193 ? 19.744 -0.874 10.391 1.00 43.50 193 ALA A CA 1
ATOM 1441 C C . ALA A 1 193 ? 19.942 0.652 10.360 1.00 43.50 193 ALA A C 1
ATOM 1443 O O . ALA A 1 193 ? 19.328 1.341 11.209 1.00 43.50 193 ALA A O 1
#

Foldseek 3Di:
DDDDDDDPPDDPQDDDPVLVVLLCCLVPVDPPPDDSLVSLVVSVVVHDVSLLVQLCVLCVPPPPDDDPDPVSVSSNVSSVSPVVNLVVLLVLLVVLVVCLVPLLEPVSNLVSLLVCLVVVNLDPSNVVNLVVQLVVQVVVVVPDDPVRVVVCLVVDRWHDDPDPDGDDGPNRSSVSSVVSNVVSNVVVDDPPD

pLDDT: mean 79.31, std 17.31, range [37.47, 94.31]